Protein AF-A0A6A5VGF2-F1 (afdb_monomer_lite)

Radius of gyration: 24.44 Å; chains: 1; bounding box: 56×46×62 Å

Foldseek 3Di:
DDDDPVPAPWDQQCRVQVVLCVVCVVLADPVVVVVSRPHTDRDDWAAPFLQFIDFDHRDCQFFPPCCVPQRGDSQKTFGTFGDDPVVNDGQGWIARNVVQWTFGNPDPCVSVCPNPPVPTDTGRPVVVVVVRVVCVVQVQKDFDDPPPCDPPPPPPRNHRIDGDPHGPSRLVVVQVVQLVLLVVVVVPDPPDDPPVVQFPAQQDDQVLCVLLVPDDDSVRVNSRRHGHRPDQAPDVVHGDDDSVCSSVPPCVPPPDD

Structure (mmCIF, N/CA/C/O backbone):
data_AF-A0A6A5VGF2-F1
#
_entry.id   AF-A0A6A5VGF2-F1
#
loop_
_atom_site.group_PDB
_atom_site.id
_atom_site.type_symbol
_atom_site.label_atom_id
_atom_site.label_alt_id
_atom_site.label_comp_id
_atom_site.label_asym_id
_atom_site.label_entity_id
_atom_site.label_seq_id
_atom_site.pdbx_PDB_ins_code
_atom_site.Cartn_x
_atom_site.Cartn_y
_atom_site.Cartn_z
_atom_site.occupancy
_atom_site.B_iso_or_equiv
_atom_site.auth_seq_id
_atom_site.auth_comp_id
_atom_site.auth_asym_id
_atom_site.auth_atom_id
_atom_site.pdbx_PDB_model_num
ATOM 1 N N . MET A 1 1 ? 8.926 15.274 11.553 1.00 46.94 1 MET A N 1
ATOM 2 C CA . MET A 1 1 ? 9.670 14.491 12.560 1.00 46.94 1 MET A CA 1
ATOM 3 C C . MET A 1 1 ? 8.756 14.345 13.753 1.00 46.94 1 MET A C 1
ATOM 5 O O . MET A 1 1 ? 8.114 15.329 14.098 1.00 46.94 1 MET A O 1
ATOM 9 N N . GLY A 1 2 ? 8.627 13.126 14.278 1.00 52.16 2 GLY A N 1
ATOM 10 C CA . GLY A 1 2 ? 7.816 12.860 15.465 1.00 52.16 2 GLY A CA 1
ATOM 11 C C . GLY A 1 2 ? 8.471 13.455 16.707 1.00 52.16 2 GLY A C 1
ATOM 12 O O . GLY A 1 2 ? 9.692 13.600 16.742 1.00 52.16 2 GLY A O 1
ATOM 13 N N . HIS A 1 3 ? 7.651 13.827 17.683 1.00 56.44 3 HIS A N 1
ATOM 14 C CA . HIS A 1 3 ? 8.106 14.171 19.028 1.00 56.44 3 HIS A CA 1
ATOM 15 C C . HIS A 1 3 ? 8.964 13.033 19.595 1.00 56.44 3 HIS A C 1
ATOM 17 O O . HIS A 1 3 ? 8.730 11.867 19.253 1.00 56.44 3 HIS A O 1
ATOM 23 N N . ALA A 1 4 ? 9.966 13.360 20.416 1.00 60.66 4 ALA A N 1
ATOM 24 C CA . ALA A 1 4 ? 10.718 12.323 21.105 1.00 60.66 4 ALA A CA 1
ATOM 25 C C . ALA A 1 4 ? 9.737 11.517 21.980 1.00 60.66 4 ALA A C 1
ATOM 27 O O . ALA A 1 4 ? 8.777 12.105 22.486 1.00 60.66 4 ALA A O 1
ATOM 28 N N . PRO A 1 5 ? 9.894 10.190 22.129 1.00 60.16 5 PRO A N 1
ATOM 29 C CA . PRO A 1 5 ? 8.970 9.393 22.935 1.00 60.16 5 PRO A CA 1
ATOM 30 C C . PRO A 1 5 ? 8.791 9.938 24.357 1.00 60.16 5 PRO A C 1
ATOM 32 O O . PRO A 1 5 ? 7.719 9.793 24.935 1.00 60.16 5 PRO A O 1
ATOM 35 N N . GLU A 1 6 ? 9.820 10.597 24.892 1.00 69.06 6 GLU A N 1
ATOM 36 C CA . GLU A 1 6 ? 9.826 11.229 26.210 1.00 69.06 6 GLU A CA 1
ATOM 37 C C . GLU A 1 6 ? 8.993 12.524 26.275 1.00 69.06 6 GLU A C 1
ATOM 39 O O . GLU A 1 6 ? 8.545 12.907 27.353 1.00 69.06 6 GLU A O 1
ATOM 44 N N . ASP A 1 7 ? 8.749 13.172 25.132 1.00 67.31 7 ASP A N 1
ATOM 45 C CA . ASP A 1 7 ? 7.912 14.373 25.007 1.00 67.31 7 ASP A CA 1
ATOM 46 C C . ASP A 1 7 ? 6.419 14.029 24.849 1.00 67.31 7 ASP A C 1
ATOM 48 O O . ASP A 1 7 ? 5.563 14.918 24.844 1.00 67.31 7 ASP A O 1
ATOM 52 N N . LEU A 1 8 ? 6.088 12.745 24.675 1.00 68.25 8 LEU A N 1
ATOM 53 C CA . LEU A 1 8 ? 4.709 12.292 24.557 1.00 68.25 8 LEU A CA 1
ATOM 54 C C . LEU A 1 8 ? 4.115 12.121 25.957 1.00 68.25 8 LEU A C 1
ATOM 56 O O . LEU A 1 8 ? 4.545 11.279 26.745 1.00 68.25 8 LEU A O 1
ATOM 60 N N . HIS A 1 9 ? 3.069 12.887 26.257 1.00 70.06 9 HIS A N 1
ATOM 61 C CA . HIS A 1 9 ? 2.217 12.617 27.411 1.00 70.06 9 HIS A CA 1
ATOM 62 C C . HIS A 1 9 ? 1.394 11.353 27.142 1.00 70.06 9 HIS A C 1
ATOM 64 O O . HIS A 1 9 ? 0.274 11.418 26.645 1.00 70.06 9 HIS A O 1
ATOM 70 N N . LEU A 1 10 ? 1.981 10.194 27.438 1.00 78.44 10 LEU A N 1
ATOM 71 C CA . LEU A 1 10 ? 1.369 8.890 27.213 1.00 78.44 10 LEU A CA 1
ATOM 72 C C . LEU A 1 10 ? 0.267 8.637 28.246 1.00 78.44 10 LEU A C 1
ATOM 74 O O . LEU A 1 10 ? 0.517 8.117 29.331 1.00 78.44 10 LEU A O 1
ATOM 78 N N . VAL A 1 11 ? -0.959 8.997 27.888 1.00 88.31 11 VAL A N 1
ATOM 79 C CA . VAL A 1 11 ? -2.174 8.536 28.564 1.00 88.31 11 VAL A CA 1
ATOM 80 C C . VAL A 1 11 ? -2.794 7.463 27.682 1.00 88.31 11 VAL A C 1
ATOM 82 O O . VAL A 1 11 ? -2.767 7.568 26.453 1.00 88.31 11 VAL A O 1
ATOM 85 N N . THR A 1 12 ? -3.321 6.391 28.268 1.00 90.62 12 THR A N 1
ATOM 86 C CA . THR A 1 12 ? -4.024 5.400 27.447 1.00 90.62 12 THR A CA 1
ATOM 87 C C . THR A 1 12 ? -5.305 6.012 26.886 1.00 90.62 12 THR A C 1
ATOM 89 O O . THR A 1 12 ? -5.964 6.829 27.532 1.00 90.62 12 THR A O 1
ATOM 92 N N . TRP A 1 13 ? -5.706 5.578 25.694 1.00 91.00 13 TRP A N 1
ATOM 93 C CA . TRP A 1 13 ? -6.975 5.982 25.088 1.00 91.00 13 TRP A CA 1
ATOM 94 C C . TRP A 1 13 ? -8.152 5.760 26.047 1.00 91.00 13 TRP A C 1
ATOM 96 O O . TRP A 1 13 ? -9.051 6.594 26.159 1.00 91.00 13 TRP A O 1
ATOM 106 N N . TYR A 1 14 ? -8.113 4.663 26.809 1.00 91.19 14 TYR A N 1
ATOM 107 C CA . TYR A 1 14 ? -9.157 4.330 27.772 1.00 91.19 14 TYR A CA 1
ATOM 108 C C . TYR A 1 14 ? -9.225 5.326 28.932 1.00 91.19 14 TYR A C 1
ATOM 110 O O . TYR A 1 14 ? -10.316 5.763 29.291 1.00 91.19 14 TYR A O 1
ATOM 118 N N . GLU A 1 15 ? -8.085 5.690 29.521 1.00 91.38 15 GLU A N 1
ATOM 119 C CA . GLU A 1 15 ? -8.033 6.668 30.614 1.00 91.38 15 GLU A CA 1
ATOM 120 C C . GLU A 1 15 ? -8.524 8.038 30.152 1.00 91.38 15 GLU A C 1
ATOM 122 O O . GLU A 1 15 ? -9.325 8.671 30.842 1.00 91.38 15 GLU A O 1
ATOM 127 N N . PHE A 1 16 ? -8.104 8.464 28.959 1.00 90.25 16 PHE A N 1
ATOM 128 C CA . PHE A 1 16 ? -8.492 9.751 28.394 1.00 90.25 16 PHE A CA 1
ATOM 129 C C . PHE A 1 16 ? -10.001 9.827 28.097 1.00 90.25 16 PHE A C 1
ATOM 131 O O . PHE A 1 16 ? -10.639 10.855 28.333 1.00 90.25 16 PHE A O 1
ATOM 138 N N . HIS A 1 17 ? -10.610 8.721 27.655 1.00 90.00 17 HIS A N 1
ATOM 139 C CA . HIS A 1 17 ? -12.024 8.657 27.272 1.00 90.00 17 HIS A CA 1
ATOM 140 C C . HIS A 1 17 ? -12.939 7.935 28.269 1.00 90.00 17 HIS A C 1
ATOM 142 O O . HIS A 1 17 ? -14.084 7.619 27.931 1.00 90.00 17 HIS A O 1
ATOM 148 N N . VAL A 1 18 ? -12.497 7.713 29.511 1.00 90.94 18 VAL A N 1
ATOM 149 C CA . VAL A 1 18 ? -13.196 6.865 30.495 1.00 90.94 18 VAL A CA 1
ATOM 150 C C . VAL A 1 18 ? -14.673 7.229 30.689 1.00 90.94 18 VAL A C 1
ATOM 152 O O . VAL A 1 18 ? -15.527 6.351 30.792 1.00 90.94 18 VAL A O 1
ATOM 155 N N . GLN A 1 19 ? -15.015 8.521 30.674 1.00 91.38 19 GLN A N 1
ATOM 156 C CA . GLN A 1 19 ? -16.401 8.975 30.825 1.00 91.38 19 GLN A CA 1
ATOM 157 C C . GLN A 1 19 ? -17.291 8.543 29.653 1.00 91.38 19 GLN A C 1
ATOM 159 O O . GLN A 1 19 ? -18.439 8.156 29.865 1.00 91.38 19 GLN A O 1
ATOM 164 N N . ASN A 1 20 ? -16.767 8.596 28.428 1.00 90.50 20 ASN A N 1
ATOM 165 C CA . ASN A 1 20 ? -17.487 8.195 27.220 1.00 90.50 20 ASN A CA 1
ATOM 166 C C . ASN A 1 20 ? -17.591 6.672 27.134 1.00 90.50 20 ASN A C 1
ATOM 168 O O . ASN A 1 20 ? -18.655 6.145 26.824 1.00 90.50 20 ASN A O 1
ATOM 172 N N . VAL A 1 21 ? -16.521 5.962 27.497 1.00 90.50 21 VAL A N 1
ATOM 173 C CA . VAL A 1 21 ? -16.522 4.496 27.570 1.00 90.50 21 VAL A CA 1
ATOM 174 C C . VAL A 1 21 ? -17.557 3.994 28.577 1.00 90.50 21 VAL A C 1
ATOM 176 O O . VAL A 1 21 ? -18.309 3.077 28.268 1.00 90.50 21 VAL A O 1
ATOM 179 N N . ASN A 1 22 ? -17.658 4.618 29.754 1.00 90.06 22 ASN A N 1
ATOM 180 C CA . ASN A 1 22 ? -18.655 4.236 30.758 1.00 90.06 22 ASN A CA 1
ATOM 181 C C . ASN A 1 22 ? -20.093 4.414 30.244 1.00 90.06 22 ASN A C 1
ATOM 183 O O . ASN A 1 22 ? -20.943 3.562 30.507 1.00 90.06 22 ASN A O 1
ATOM 187 N N . LYS A 1 23 ? -20.357 5.486 29.485 1.00 88.25 23 LYS A N 1
ATOM 188 C CA . LYS A 1 23 ? -21.665 5.731 28.855 1.00 88.25 23 LYS A CA 1
ATOM 189 C C . LYS A 1 23 ? -21.994 4.700 27.770 1.00 88.25 23 LYS A C 1
ATOM 191 O O . LYS A 1 23 ? -23.139 4.278 27.695 1.00 88.25 23 LYS A O 1
ATOM 196 N N . ALA A 1 24 ? -20.998 4.269 26.996 1.00 85.31 24 ALA A N 1
ATOM 197 C CA . ALA A 1 24 ? -21.135 3.300 25.903 1.00 85.31 24 ALA A CA 1
ATOM 198 C C . ALA A 1 24 ? -20.783 1.853 26.316 1.00 85.31 24 ALA A C 1
ATOM 200 O O . ALA A 1 24 ? -20.476 1.010 25.473 1.00 85.31 24 ALA A O 1
ATOM 201 N N . SER A 1 25 ? -20.788 1.544 27.616 1.00 77.38 25 SER A N 1
ATOM 202 C CA . SER A 1 25 ? -20.263 0.278 28.156 1.00 77.38 25 SER A CA 1
ATOM 203 C C . SER A 1 25 ? -21.022 -0.978 27.702 1.00 77.38 25 SER A C 1
ATOM 205 O O . SER A 1 25 ? -20.487 -2.078 27.826 1.00 77.38 25 SER A O 1
ATOM 207 N N . GLY A 1 26 ? -22.232 -0.824 27.154 1.00 82.38 26 GLY A N 1
ATOM 208 C CA . GLY A 1 26 ? -23.009 -1.902 26.534 1.00 82.38 26 GLY A CA 1
ATOM 209 C C . GLY A 1 26 ? -22.801 -2.069 25.024 1.00 82.38 26 GLY A C 1
ATOM 210 O O . GLY A 1 26 ? -23.244 -3.069 24.474 1.00 82.38 26 GLY A O 1
ATOM 211 N N . GLU A 1 27 ? -22.137 -1.122 24.359 1.00 85.50 27 GLU A N 1
ATOM 212 C CA . GLU A 1 27 ? -21.987 -1.092 22.893 1.00 85.50 27 GLU A CA 1
ATOM 213 C C . GLU A 1 27 ? -20.614 -1.603 22.427 1.00 85.50 27 GLU A C 1
ATOM 215 O O . GLU A 1 27 ? -20.436 -1.966 21.264 1.00 85.50 27 GLU A O 1
ATOM 220 N N . LEU A 1 28 ? -19.627 -1.649 23.329 1.00 89.31 28 LEU A N 1
ATOM 221 C CA . LEU A 1 28 ? -18.274 -2.120 23.035 1.00 89.31 28 LEU A CA 1
ATOM 222 C C . LEU A 1 28 ? -18.068 -3.562 23.512 1.00 89.31 28 LEU A C 1
ATOM 224 O O . LEU A 1 28 ? -18.223 -3.879 24.692 1.00 89.31 28 LEU A O 1
ATOM 228 N N . SER A 1 29 ? -17.640 -4.428 22.596 1.00 90.94 29 SER A N 1
ATOM 229 C CA . SER A 1 29 ? -17.179 -5.786 22.901 1.00 90.94 29 SER A CA 1
ATOM 230 C C . SER A 1 29 ? -15.953 -5.778 23.822 1.00 90.94 29 SER A C 1
ATOM 232 O O . SER A 1 29 ? -15.180 -4.814 23.876 1.00 90.94 29 SER A O 1
ATOM 234 N N . LYS A 1 30 ? -15.742 -6.882 24.547 1.00 91.38 30 LYS A N 1
ATOM 235 C CA . LYS A 1 30 ? -14.605 -7.024 25.472 1.00 91.38 30 LYS A CA 1
ATOM 236 C C . LYS A 1 30 ? -13.275 -7.021 24.726 1.00 91.38 30 LYS A C 1
ATOM 238 O O . LYS A 1 30 ? -12.299 -6.464 25.221 1.00 91.38 30 LYS A O 1
ATOM 243 N N . GLU A 1 31 ? -13.255 -7.626 23.547 1.00 90.44 31 GLU A N 1
ATOM 244 C CA . GLU A 1 31 ? -12.111 -7.750 22.655 1.00 90.44 31 GLU A CA 1
ATOM 245 C C . GLU A 1 31 ? -11.696 -6.376 22.126 1.00 90.44 31 GLU A C 1
ATOM 247 O O . GLU A 1 31 ? -10.544 -5.973 22.309 1.00 90.44 31 GLU A O 1
ATOM 252 N N . LEU A 1 32 ? -12.644 -5.609 21.569 1.00 89.06 32 LEU A N 1
ATOM 253 C CA . LEU A 1 32 ? -12.373 -4.248 21.108 1.00 89.06 32 LEU A CA 1
ATOM 254 C C . LEU A 1 32 ? -11.934 -3.348 22.265 1.00 89.06 32 LEU A C 1
ATOM 256 O O . LEU A 1 32 ? -10.983 -2.582 22.128 1.00 89.06 32 LEU A O 1
ATOM 260 N N . LEU A 1 33 ? -12.580 -3.458 23.428 1.00 91.06 33 LEU A N 1
ATOM 261 C CA . LEU A 1 33 ? -12.183 -2.686 24.600 1.00 91.06 33 LEU A CA 1
ATOM 262 C C . LEU A 1 33 ? -10.771 -3.053 25.080 1.00 91.06 33 LEU A C 1
ATOM 264 O O . LEU A 1 33 ? -10.017 -2.172 25.491 1.00 91.06 33 LEU A O 1
ATOM 268 N N . GLY A 1 34 ? -10.398 -4.333 25.022 1.00 91.56 34 GLY A N 1
ATOM 269 C CA . GLY A 1 34 ? -9.045 -4.804 25.314 1.00 91.56 34 GLY A CA 1
ATOM 270 C C . GLY A 1 34 ? -8.012 -4.200 24.364 1.00 91.56 34 GLY A C 1
ATOM 271 O O . GLY A 1 34 ? -6.993 -3.685 24.821 1.00 91.56 34 GLY A O 1
ATOM 272 N N . PHE A 1 35 ? -8.315 -4.182 23.064 1.00 89.50 35 PHE A N 1
ATOM 273 C CA . PHE A 1 35 ? -7.497 -3.513 22.052 1.00 89.50 35 PHE A CA 1
ATOM 274 C C . PHE A 1 35 ? -7.333 -2.012 22.346 1.00 89.50 35 PHE A C 1
ATOM 276 O O . PHE A 1 35 ? -6.210 -1.513 22.412 1.00 89.50 35 PHE A O 1
ATOM 283 N N . LEU A 1 36 ? -8.434 -1.298 22.596 1.00 89.81 36 LEU A N 1
ATOM 284 C CA . LEU A 1 36 ? -8.427 0.148 22.846 1.00 89.81 36 LEU A CA 1
ATOM 285 C C . LEU A 1 36 ? -7.711 0.527 24.153 1.00 89.81 36 LEU A C 1
ATOM 287 O O . LEU A 1 36 ? -7.074 1.574 24.222 1.00 89.81 36 LEU A O 1
ATOM 291 N N . LYS A 1 37 ? -7.748 -0.331 25.180 1.00 91.44 37 LYS A N 1
ATOM 292 C CA . LYS A 1 37 ? -6.978 -0.146 26.426 1.00 91.44 37 LYS A CA 1
ATOM 293 C C . LYS A 1 37 ? -5.466 -0.216 26.223 1.00 91.44 37 LYS A C 1
ATOM 295 O O . LYS A 1 37 ? -4.733 0.388 26.998 1.00 91.44 37 LYS A O 1
ATOM 300 N N . GLY A 1 38 ? -5.005 -0.951 25.211 1.00 89.62 38 GLY A N 1
ATOM 301 C CA . GLY A 1 38 ? -3.589 -1.034 24.856 1.00 89.62 38 GLY A CA 1
ATOM 302 C C . GLY A 1 38 ? -3.091 0.137 24.006 1.00 89.62 38 GLY A C 1
ATOM 303 O O . GLY A 1 38 ? -1.889 0.246 23.774 1.00 89.62 38 GLY A O 1
ATOM 304 N N . ALA A 1 39 ? -3.990 0.997 23.521 1.00 88.88 39 ALA A N 1
ATOM 305 C CA . ALA A 1 39 ? -3.635 2.136 22.690 1.00 88.88 39 ALA A CA 1
ATOM 306 C C . ALA A 1 39 ? -3.373 3.395 23.525 1.00 88.88 39 ALA A C 1
ATOM 308 O O . ALA A 1 39 ? -4.004 3.621 24.559 1.00 88.88 39 ALA A O 1
ATOM 309 N N . TYR A 1 40 ? -2.474 4.245 23.033 1.00 87.88 40 TYR A N 1
ATOM 310 C CA . TYR A 1 40 ? -2.216 5.562 23.607 1.00 87.88 40 TYR A CA 1
ATOM 311 C C . TYR A 1 40 ? -3.046 6.634 22.908 1.00 87.88 40 TYR A C 1
ATOM 313 O O . TYR A 1 40 ? -3.178 6.624 21.680 1.00 87.88 40 TYR A O 1
ATOM 321 N N . ASP A 1 41 ? -3.563 7.571 23.698 1.00 84.81 41 ASP A N 1
ATOM 322 C CA . ASP A 1 41 ? -4.029 8.852 23.192 1.00 84.81 41 ASP A CA 1
ATOM 323 C C . ASP A 1 41 ? -2.851 9.822 23.160 1.00 84.81 41 ASP A C 1
ATOM 325 O O . ASP A 1 41 ? -2.077 9.908 24.113 1.00 84.81 41 ASP A O 1
ATOM 329 N N . LEU A 1 42 ? -2.698 10.531 22.047 1.00 76.88 42 LEU A N 1
ATOM 330 C CA . LEU A 1 42 ? -1.620 11.501 21.861 1.00 76.88 42 LEU A CA 1
ATOM 331 C C . LEU A 1 42 ? -2.127 12.956 21.930 1.00 76.88 42 LEU A C 1
ATOM 333 O O . LEU A 1 42 ? -1.314 13.875 21.946 1.00 76.88 42 LEU A O 1
ATOM 337 N N . GLY A 1 43 ? -3.447 13.163 22.047 1.00 70.44 43 GLY A N 1
ATOM 338 C CA . GLY A 1 43 ? -4.119 14.463 22.116 1.00 70.44 43 GLY A CA 1
ATOM 339 C C . GLY A 1 43 ? -4.112 15.239 20.793 1.00 70.44 43 GLY A C 1
ATOM 340 O O . GLY A 1 43 ? -3.130 15.288 20.085 1.00 70.44 43 GLY A O 1
ATOM 341 N N . GLY A 1 44 ? -5.189 15.930 20.419 1.00 70.94 44 GLY A N 1
ATOM 342 C CA . GLY A 1 44 ? -5.213 16.665 19.141 1.00 70.94 44 GLY A CA 1
ATOM 343 C C . GLY A 1 44 ? -5.279 15.762 17.895 1.00 70.94 44 GLY A C 1
ATOM 344 O O . GLY A 1 44 ? -5.668 14.598 17.964 1.00 70.94 44 GLY A O 1
ATOM 345 N N . VAL A 1 45 ? -4.983 16.320 16.714 1.00 69.31 45 VAL A N 1
ATOM 346 C CA . VAL A 1 45 ? -5.130 15.602 15.433 1.00 69.31 45 VAL A CA 1
ATOM 347 C C . VAL A 1 45 ? -3.813 14.938 15.058 1.00 69.31 45 VAL A C 1
ATOM 349 O O . VAL A 1 45 ? -2.865 15.605 14.644 1.00 69.31 45 VAL A O 1
ATOM 352 N N . HIS A 1 46 ? -3.778 13.612 15.157 1.00 74.38 46 HIS A N 1
ATOM 353 C CA . HIS A 1 46 ? -2.624 12.809 14.774 1.00 74.38 46 HIS A CA 1
ATOM 354 C C . HIS A 1 46 ? -2.961 11.795 13.693 1.00 74.38 46 HIS A C 1
ATOM 356 O O . HIS A 1 46 ? -4.065 11.246 13.634 1.00 74.38 46 HIS A O 1
ATOM 362 N N . HIS A 1 47 ? -1.971 11.512 12.852 1.00 78.50 47 HIS A N 1
ATOM 363 C CA . HIS A 1 47 ? -2.046 10.478 11.834 1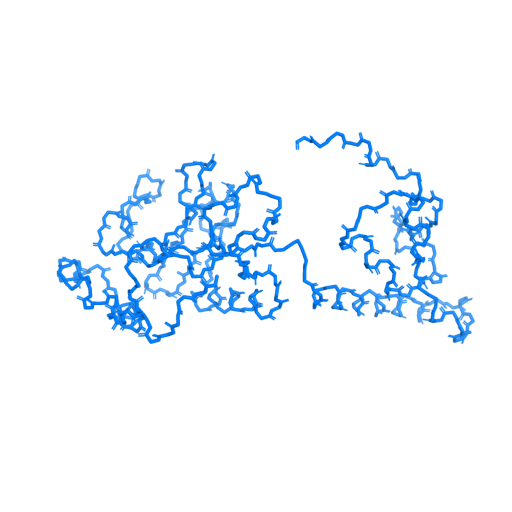.00 78.50 47 HIS A CA 1
ATOM 364 C C . HIS A 1 47 ? -1.101 9.340 12.200 1.00 78.50 47 HIS A C 1
ATOM 366 O O . HIS A 1 47 ? 0.106 9.545 12.298 1.00 78.50 47 HIS A O 1
ATOM 372 N N . PHE A 1 48 ? -1.640 8.134 12.378 1.00 80.94 48 PHE A N 1
ATOM 373 C CA . PHE A 1 48 ? -0.838 6.926 12.607 1.00 80.94 48 PHE A CA 1
ATOM 374 C C . PHE A 1 48 ? -0.305 6.343 11.299 1.00 80.94 48 PHE A C 1
ATOM 376 O O . PHE A 1 48 ? 0.714 5.661 11.278 1.00 80.94 48 PHE A O 1
ATOM 383 N N . HIS A 1 49 ? -1.018 6.596 10.203 1.00 85.38 49 HIS A N 1
ATOM 384 C CA . HIS A 1 49 ? -0.696 6.090 8.879 1.00 85.38 49 HIS A CA 1
ATOM 385 C C . HIS A 1 49 ? -1.306 7.007 7.813 1.00 85.38 49 HIS A C 1
ATOM 387 O O . HIS A 1 49 ? -2.231 7.769 8.093 1.00 85.38 49 HIS A O 1
ATOM 393 N N . TYR A 1 50 ? -0.873 6.874 6.559 1.00 81.81 50 TYR A N 1
ATOM 394 C CA . TYR A 1 50 ? -1.430 7.630 5.429 1.00 81.81 50 TYR A CA 1
ATOM 395 C C . TYR A 1 50 ? -2.960 7.487 5.287 1.00 81.81 50 TYR A C 1
ATOM 397 O O . TYR A 1 50 ? -3.642 8.415 4.860 1.00 81.81 50 TYR A O 1
ATOM 405 N N . TYR A 1 51 ? -3.511 6.334 5.675 1.00 81.00 51 TYR A N 1
ATOM 406 C CA . TYR A 1 51 ? -4.954 6.062 5.642 1.00 81.00 51 TYR A CA 1
ATOM 407 C C . TYR A 1 51 ? -5.665 6.257 6.989 1.00 81.00 51 TYR A C 1
ATOM 409 O O . TYR A 1 51 ? -6.873 6.046 7.059 1.00 81.00 51 TYR A O 1
ATOM 417 N N . ALA A 1 52 ? -4.942 6.617 8.057 1.00 81.44 52 ALA A N 1
ATOM 418 C CA . ALA A 1 52 ? -5.443 6.575 9.427 1.00 81.44 52 ALA A CA 1
ATOM 419 C C . ALA A 1 52 ? -5.110 7.830 10.236 1.00 81.44 52 ALA A C 1
ATOM 421 O O . ALA A 1 52 ? -3.939 8.100 10.501 1.00 81.44 52 ALA A O 1
ATOM 422 N N . SER A 1 53 ? -6.138 8.539 10.702 1.00 77.12 53 SER A N 1
ATOM 423 C CA . SER A 1 53 ? -6.035 9.574 11.728 1.00 77.12 53 SER A CA 1
ATOM 424 C C . SER A 1 53 ? -6.667 9.092 13.021 1.00 77.12 53 SER A C 1
ATOM 426 O O . SER A 1 53 ? -7.824 8.699 12.982 1.00 77.12 53 SER A O 1
ATOM 428 N N . GLY A 1 54 ? -5.919 9.130 14.126 1.00 79.69 54 GLY A N 1
ATOM 429 C CA . GLY A 1 54 ? -6.428 8.910 15.482 1.00 79.69 54 GLY A CA 1
ATOM 430 C C . GLY A 1 54 ? -7.230 7.622 15.710 1.00 79.69 54 GLY A C 1
ATOM 431 O O . GLY A 1 54 ? -7.531 6.856 14.798 1.00 79.69 54 GLY A O 1
ATOM 432 N N . LEU A 1 55 ? -7.566 7.361 16.965 1.00 86.00 55 LEU A N 1
ATOM 433 C CA . LEU A 1 55 ? -8.659 6.455 17.298 1.00 86.00 55 LEU A CA 1
ATOM 434 C C . LEU A 1 55 ? -9.895 7.315 17.529 1.00 86.00 55 LEU A C 1
ATOM 436 O O . LEU A 1 55 ? -9.803 8.392 18.116 1.00 86.00 55 LEU A O 1
ATOM 440 N N . LEU A 1 56 ? -11.044 6.858 17.048 1.00 86.00 56 LEU A N 1
ATOM 441 C CA . LEU A 1 56 ? -12.311 7.495 17.387 1.00 86.00 56 LEU A CA 1
ATOM 442 C C . LEU A 1 56 ? -12.649 7.194 18.846 1.00 86.00 56 LEU A C 1
ATOM 444 O O . LEU A 1 56 ? -12.239 6.165 19.379 1.00 86.00 56 LEU A O 1
ATOM 448 N N . TYR A 1 57 ? -13.398 8.085 19.487 1.00 85.44 57 TYR A N 1
ATOM 449 C CA . TYR A 1 57 ? -13.907 7.887 20.842 1.00 85.44 57 TYR A CA 1
ATOM 450 C C . TYR A 1 57 ? -15.377 7.450 20.819 1.00 85.44 57 TYR A C 1
ATOM 452 O O . TYR A 1 57 ? -16.067 7.720 19.831 1.00 85.44 57 TYR A O 1
ATOM 460 N N . PRO A 1 58 ? -15.888 6.802 21.885 1.00 85.38 58 PRO A N 1
ATOM 461 C CA . PRO A 1 58 ? -17.278 6.365 21.935 1.00 85.38 58 PRO A CA 1
ATOM 462 C C . PRO A 1 58 ? -18.206 7.582 21.903 1.00 85.38 58 PRO A C 1
ATOM 464 O O . PRO A 1 58 ? -18.153 8.440 22.787 1.00 85.38 58 PRO A O 1
ATOM 467 N N . GLY A 1 59 ? -19.010 7.676 20.850 1.00 81.81 59 GLY A N 1
ATOM 468 C CA . GLY A 1 59 ? -19.862 8.818 20.535 1.00 81.81 59 GLY A CA 1
ATOM 469 C C . GLY A 1 59 ? -20.311 8.779 19.075 1.00 81.81 59 GLY A C 1
ATOM 470 O O . GLY A 1 59 ? -20.080 7.790 18.375 1.00 81.81 59 GLY A O 1
ATOM 471 N N . ASP A 1 60 ? -20.915 9.871 18.606 1.00 71.94 60 ASP A N 1
ATOM 472 C CA . ASP A 1 60 ? -21.542 9.940 17.279 1.00 71.94 60 ASP A CA 1
ATOM 473 C C . ASP A 1 60 ? -20.587 9.557 16.136 1.00 71.94 60 ASP A C 1
ATOM 475 O O . ASP A 1 60 ? -20.988 8.929 15.163 1.00 71.94 60 ASP A O 1
ATOM 479 N N . ASP A 1 61 ? -19.295 9.859 16.237 1.00 77.06 61 ASP A N 1
ATOM 480 C CA . ASP A 1 61 ? -18.353 9.523 15.165 1.00 77.06 61 ASP A CA 1
ATOM 481 C C . ASP A 1 61 ? -18.027 8.019 15.093 1.00 77.06 61 ASP A C 1
ATOM 483 O O . ASP A 1 61 ? -17.852 7.474 13.996 1.00 77.06 61 ASP A O 1
ATOM 487 N N . MET A 1 62 ? -17.985 7.336 16.242 1.00 82.81 62 MET A N 1
ATOM 488 C CA . MET A 1 62 ? -17.768 5.889 16.324 1.00 82.81 62 MET A CA 1
ATOM 489 C C . MET A 1 62 ? -19.024 5.111 15.914 1.00 82.81 62 MET A C 1
ATOM 491 O O . MET A 1 62 ? -18.891 4.099 15.223 1.00 82.81 62 MET A O 1
ATOM 495 N N . PHE A 1 63 ? -20.216 5.602 16.271 1.00 79.44 63 PHE A N 1
ATOM 496 C CA . PHE A 1 63 ? -21.475 4.863 16.115 1.00 79.44 63 PHE A CA 1
ATOM 497 C C . PHE A 1 63 ? -22.399 5.378 14.992 1.00 79.44 63 PHE A C 1
ATOM 499 O O . PHE A 1 63 ? -23.001 4.571 14.298 1.00 79.44 63 PHE A O 1
ATOM 506 N N . ALA A 1 64 ? -22.487 6.686 14.726 1.00 63.53 64 ALA A N 1
ATOM 507 C CA . ALA A 1 64 ? -23.620 7.269 13.988 1.00 63.53 64 ALA A CA 1
ATOM 508 C C . ALA A 1 64 ? -23.467 7.370 12.457 1.00 63.53 64 ALA A C 1
ATOM 510 O O . ALA A 1 64 ? -24.463 7.476 11.739 1.00 63.53 64 ALA A O 1
ATOM 511 N N . PHE A 1 65 ? -22.248 7.390 11.902 1.00 58.38 65 PHE A N 1
ATOM 512 C CA . PHE A 1 65 ? -22.071 7.829 10.503 1.00 58.38 65 PHE A CA 1
ATOM 513 C C . PHE A 1 65 ? -22.634 6.853 9.443 1.00 58.38 65 PHE A C 1
ATOM 515 O O . PHE A 1 65 ? -22.888 7.264 8.312 1.00 58.38 65 PHE A O 1
ATOM 522 N N . LEU A 1 66 ? -22.859 5.576 9.775 1.00 54.31 66 LEU A N 1
ATOM 523 C CA . LEU A 1 66 ? -23.383 4.580 8.824 1.00 54.31 66 LEU A CA 1
ATOM 524 C C . LEU A 1 66 ? -24.864 4.263 8.961 1.00 54.31 66 LEU A C 1
ATOM 526 O O . LEU A 1 66 ? -25.441 3.694 8.030 1.00 54.31 66 LEU A O 1
ATOM 530 N N . ASP A 1 67 ? -25.486 4.667 10.058 1.00 59.50 67 ASP A N 1
ATOM 531 C CA . ASP A 1 67 ? -26.898 4.390 10.323 1.00 59.50 67 ASP A CA 1
ATOM 532 C C . ASP A 1 67 ? -27.790 5.049 9.278 1.00 59.50 67 ASP A C 1
ATOM 534 O O . ASP A 1 67 ? -28.809 4.493 8.873 1.00 59.50 67 ASP A O 1
ATOM 538 N N . GLN A 1 68 ? -27.339 6.197 8.769 1.00 59.72 68 GLN A N 1
ATOM 539 C CA . GLN A 1 68 ? -27.994 6.944 7.702 1.00 59.72 68 GLN A CA 1
ATOM 540 C C . GLN A 1 68 ? -27.846 6.304 6.310 1.00 59.72 68 GLN A C 1
ATOM 542 O O . GLN A 1 68 ? -28.611 6.657 5.418 1.00 59.72 68 GLN A O 1
ATOM 547 N N . ILE A 1 69 ? -26.883 5.393 6.098 1.00 62.22 69 ILE A N 1
ATOM 548 C CA . ILE A 1 69 ? -26.559 4.834 4.769 1.00 62.22 69 ILE A CA 1
ATOM 549 C C . ILE A 1 69 ? -26.959 3.357 4.657 1.00 62.22 69 ILE A C 1
ATOM 551 O O . ILE A 1 69 ? -27.605 2.972 3.688 1.00 62.22 69 ILE A O 1
ATOM 555 N N . CYS A 1 70 ? -26.589 2.528 5.638 1.00 64.12 70 CYS A N 1
ATOM 556 C CA . CYS A 1 70 ? -26.796 1.073 5.597 1.00 64.12 70 CYS A CA 1
ATOM 557 C C . CYS A 1 70 ? -27.703 0.541 6.718 1.00 64.12 70 CYS A C 1
ATOM 559 O O . CYS A 1 70 ? -27.816 -0.678 6.870 1.00 64.12 70 CYS A O 1
ATOM 561 N N . GLY A 1 71 ? -28.307 1.432 7.510 1.00 66.81 71 GLY A N 1
ATOM 562 C CA . GLY A 1 71 ? -29.029 1.079 8.729 1.00 66.81 71 GLY A CA 1
ATOM 563 C C . GLY A 1 71 ? -28.098 0.755 9.902 1.00 66.81 71 GLY A C 1
ATOM 564 O O . GLY A 1 71 ? -26.968 0.281 9.720 1.00 66.81 71 GLY A O 1
ATOM 565 N N . TYR A 1 72 ? -28.596 1.024 11.110 1.00 66.31 72 TYR A N 1
ATOM 566 C CA . TYR A 1 72 ? -27.881 0.762 12.356 1.00 66.31 72 TYR A CA 1
ATOM 567 C C . TYR A 1 72 ? -27.675 -0.735 12.570 1.00 66.31 72 TYR A C 1
ATOM 569 O O . TYR A 1 72 ? -28.586 -1.547 12.386 1.00 66.31 72 TYR A O 1
ATOM 577 N N . LYS A 1 73 ? -26.451 -1.092 12.955 1.00 71.06 73 LYS A N 1
ATOM 578 C CA . LYS A 1 73 ? -26.070 -2.442 13.367 1.00 71.06 73 LYS A CA 1
ATOM 579 C C . LYS A 1 73 ? -25.229 -2.315 14.628 1.00 71.06 73 LYS A C 1
ATOM 581 O O . LYS A 1 73 ? -24.077 -1.910 14.534 1.00 71.06 73 LYS A O 1
ATOM 586 N N . GLU A 1 74 ? -25.801 -2.698 15.767 1.00 75.75 74 GLU A N 1
ATOM 587 C CA . GLU A 1 74 ? -25.216 -2.562 17.117 1.00 75.75 74 GLU A CA 1
ATOM 588 C C . GLU A 1 74 ? -23.780 -3.099 17.229 1.00 75.75 74 GLU A C 1
ATOM 590 O O . GLU A 1 74 ? -22.948 -2.561 17.949 1.00 75.75 74 GLU A O 1
ATOM 595 N N . HIS A 1 75 ? -23.456 -4.147 16.473 1.00 81.69 75 HIS A N 1
ATOM 596 C CA . HIS A 1 75 ? -22.145 -4.788 16.505 1.00 81.69 75 HIS A CA 1
ATOM 597 C C . HIS A 1 75 ? -21.094 -4.112 15.609 1.00 81.69 75 HIS A C 1
ATOM 599 O O . HIS A 1 75 ? -19.957 -4.585 15.561 1.00 81.69 75 HIS A O 1
ATOM 605 N N . GLN A 1 76 ? -21.435 -3.037 14.883 1.00 84.62 76 GLN A N 1
ATOM 606 C CA . GLN A 1 76 ? -20.540 -2.416 13.907 1.00 84.62 76 GLN A CA 1
ATOM 607 C C . GLN A 1 76 ? -20.173 -0.976 14.267 1.00 84.62 76 GLN A C 1
ATOM 609 O O . GLN A 1 76 ? -21.041 -0.141 14.485 1.00 84.62 76 GLN A O 1
ATOM 614 N N . VAL A 1 77 ? -18.873 -0.675 14.279 1.00 85.94 77 VAL A N 1
ATOM 615 C CA . VAL A 1 77 ? -18.322 0.591 14.804 1.00 85.94 77 VAL A CA 1
ATOM 616 C C . VAL A 1 77 ? -17.220 1.145 13.910 1.00 85.94 77 VAL A C 1
ATOM 618 O O . VAL A 1 77 ? -16.572 0.397 13.187 1.00 85.94 77 VAL A O 1
ATOM 621 N N . ASN A 1 78 ? -16.945 2.445 13.963 1.00 85.00 78 ASN A N 1
ATOM 622 C CA . ASN A 1 78 ? -15.760 3.029 13.332 1.00 85.00 78 ASN A CA 1
ATOM 623 C C . ASN A 1 78 ? -14.628 3.156 14.358 1.00 85.00 78 ASN A C 1
ATOM 625 O O . ASN A 1 78 ? -14.785 3.825 15.373 1.00 85.00 78 ASN A O 1
ATOM 629 N N . ILE A 1 79 ? -13.469 2.550 14.082 1.00 86.69 79 ILE A N 1
ATOM 630 C CA . ILE A 1 79 ? -12.335 2.551 15.030 1.00 86.69 79 ILE A CA 1
ATOM 631 C C . ILE A 1 79 ? -11.386 3.733 14.788 1.00 86.69 79 ILE A C 1
ATOM 633 O O . ILE A 1 79 ? -10.830 4.295 15.726 1.00 86.69 79 ILE A O 1
ATOM 637 N N . TYR A 1 80 ? -11.209 4.140 13.534 1.00 83.94 80 TYR A N 1
ATOM 638 C CA . TYR A 1 80 ? -10.218 5.141 13.143 1.00 83.94 80 TYR A CA 1
ATOM 639 C C . TYR A 1 80 ? -10.849 6.236 12.284 1.00 83.94 80 TYR A C 1
ATOM 641 O O . TYR A 1 80 ? -11.629 5.930 11.375 1.00 83.94 80 TYR A O 1
ATOM 649 N N . ASP A 1 81 ? -10.422 7.487 12.458 1.00 76.12 81 ASP A N 1
ATOM 650 C CA . ASP A 1 81 ? -10.843 8.574 11.574 1.00 76.12 81 ASP A CA 1
ATOM 651 C C . ASP A 1 81 ? -10.105 8.482 10.231 1.00 76.12 81 ASP A C 1
ATOM 653 O O . ASP A 1 81 ? -8.881 8.340 10.145 1.00 76.12 81 ASP A O 1
ATOM 657 N N . GLY A 1 82 ? -10.863 8.482 9.141 1.00 64.19 82 GLY A N 1
ATOM 658 C CA . GLY A 1 82 ? -10.353 8.385 7.779 1.00 64.19 82 GLY A CA 1
ATOM 659 C C . GLY A 1 82 ? -10.702 9.642 7.006 1.00 64.19 82 GLY A C 1
ATOM 660 O O . GLY A 1 82 ? -11.635 9.634 6.224 1.00 64.19 82 GLY A O 1
ATOM 661 N N . TYR A 1 83 ? -10.011 10.757 7.187 1.00 56.66 83 TYR A N 1
ATOM 662 C CA . TYR A 1 83 ? -10.444 11.989 6.524 1.00 56.66 83 TYR A CA 1
ATOM 663 C C . TYR A 1 83 ? -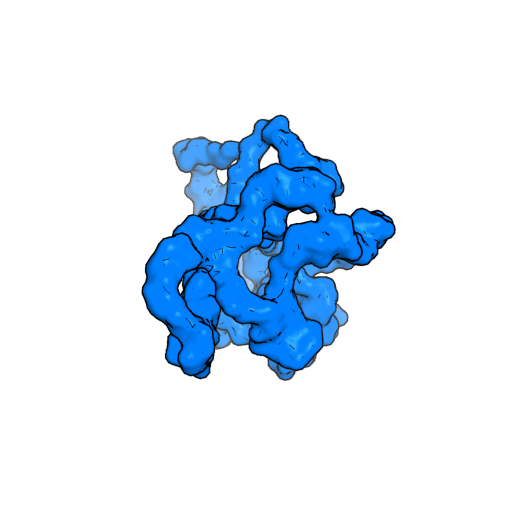10.066 12.039 5.028 1.00 56.66 83 TYR A C 1
ATOM 665 O O . TYR A 1 83 ? -8.888 12.010 4.681 1.00 56.66 83 TYR A O 1
ATOM 673 N N . HIS A 1 84 ? -11.037 12.203 4.114 1.00 54.25 84 HIS A N 1
ATOM 674 C CA . HIS A 1 84 ? -10.771 12.535 2.703 1.00 54.25 84 HIS A CA 1
ATOM 675 C C . HIS A 1 84 ? -11.562 13.774 2.243 1.00 54.25 84 HIS A C 1
ATOM 677 O O . HIS A 1 84 ? -12.699 13.703 1.775 1.00 54.25 84 HIS A O 1
ATOM 683 N N . ARG A 1 85 ? -10.930 14.957 2.322 1.00 41.47 85 ARG A N 1
ATOM 684 C CA . ARG A 1 85 ? -11.605 16.260 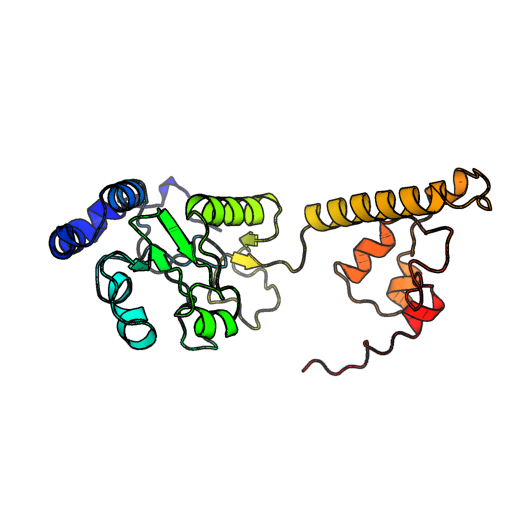2.118 1.00 41.47 85 ARG A CA 1
ATOM 685 C C . ARG A 1 85 ? -12.273 16.455 0.753 1.00 41.47 85 ARG A C 1
ATOM 687 O O . ARG A 1 85 ? -13.191 17.260 0.657 1.00 41.47 85 ARG A O 1
ATOM 694 N N . ARG A 1 86 ? -11.829 15.772 -0.309 1.00 42.12 86 ARG A N 1
ATOM 695 C CA . ARG A 1 86 ? -12.440 15.935 -1.644 1.00 42.12 86 ARG A CA 1
ATOM 696 C C . ARG A 1 86 ? -13.841 15.337 -1.754 1.00 42.12 86 ARG A C 1
ATOM 698 O O . ARG A 1 86 ? -14.569 15.726 -2.652 1.00 42.12 86 ARG A O 1
ATOM 705 N N . LEU A 1 87 ? -14.211 14.439 -0.844 1.00 44.16 87 LEU A N 1
ATOM 706 C CA . LEU A 1 87 ? -15.463 13.691 -0.940 1.00 44.16 87 LEU A CA 1
ATOM 707 C C . LEU A 1 87 ? -16.467 14.052 0.150 1.00 44.16 87 LEU A C 1
ATOM 709 O O . LEU A 1 87 ? -17.576 13.539 0.125 1.00 44.16 87 LEU A O 1
ATOM 713 N N . LYS A 1 88 ? -16.080 14.876 1.138 1.00 44.53 88 LYS A N 1
ATOM 714 C CA . LYS A 1 88 ? -16.820 15.004 2.409 1.00 44.53 88 LYS A CA 1
ATOM 715 C C . LYS A 1 88 ? -17.185 13.636 3.024 1.00 44.53 88 LYS A C 1
ATOM 717 O O . LYS A 1 88 ? -18.088 13.564 3.845 1.00 44.53 88 LYS A O 1
ATOM 722 N N . SER A 1 89 ? -16.489 12.565 2.643 1.00 43.44 89 SER A N 1
ATOM 723 C CA . SER A 1 89 ? -16.691 11.230 3.178 1.00 43.44 89 SER A CA 1
ATOM 724 C C . SER A 1 89 ? -15.462 10.859 3.987 1.00 43.44 89 SER A C 1
ATOM 726 O O . SER A 1 89 ? -14.314 10.960 3.533 1.00 43.44 89 SER A O 1
ATOM 728 N N . ARG A 1 90 ? -15.713 10.485 5.240 1.00 51.03 90 ARG A N 1
ATOM 729 C CA . ARG A 1 90 ? -14.736 9.762 6.035 1.00 51.03 90 ARG A CA 1
ATOM 730 C C . ARG A 1 90 ? -14.539 8.429 5.309 1.00 51.03 90 ARG A C 1
ATOM 732 O O . ARG A 1 90 ? -15.520 7.731 5.092 1.00 51.03 90 ARG A O 1
ATOM 739 N N . LYS A 1 91 ? -13.331 8.099 4.844 1.00 52.94 91 LYS A N 1
ATOM 740 C CA . LYS A 1 91 ? -12.978 6.752 4.380 1.00 52.94 91 LYS A CA 1
ATOM 741 C C . LYS A 1 91 ? -13.224 5.812 5.552 1.00 52.94 91 LYS A C 1
ATOM 743 O O . LYS A 1 91 ? -12.425 5.727 6.483 1.00 52.94 91 LYS A O 1
ATOM 748 N N . LEU A 1 92 ? -14.406 5.215 5.529 1.00 54.09 92 LEU A N 1
ATOM 749 C CA . LEU A 1 92 ? -14.942 4.443 6.624 1.00 54.09 92 LEU A CA 1
ATOM 750 C C . LEU A 1 92 ? -14.105 3.192 6.831 1.00 54.09 92 LEU A C 1
ATOM 752 O O . LEU A 1 92 ? -13.766 2.490 5.874 1.00 54.09 92 LEU A O 1
ATOM 756 N N . ARG A 1 93 ? -13.808 2.915 8.097 1.00 67.38 93 ARG A N 1
ATOM 757 C CA . ARG A 1 93 ? -13.271 1.634 8.537 1.00 67.38 93 ARG A CA 1
ATOM 758 C C . ARG A 1 93 ? -14.249 1.040 9.521 1.00 67.38 93 ARG A C 1
ATOM 760 O O . ARG A 1 93 ? -14.157 1.284 10.722 1.00 67.38 93 ARG A O 1
ATOM 767 N N . ARG A 1 94 ? -15.221 0.323 8.963 1.00 74.31 94 ARG A N 1
ATOM 768 C CA . ARG A 1 94 ? -16.258 -0.359 9.724 1.00 74.31 94 ARG A CA 1
ATOM 769 C C . ARG A 1 94 ? -15.647 -1.600 10.359 1.00 74.31 94 ARG A C 1
ATOM 771 O O . ARG A 1 94 ? -15.274 -2.515 9.641 1.00 74.31 94 ARG A O 1
ATOM 778 N N . SER A 1 95 ? -15.496 -1.549 11.672 1.00 79.94 95 SER A N 1
ATOM 779 C CA . SER A 1 95 ? -15.377 -2.623 12.654 1.00 79.94 95 SER A CA 1
ATOM 780 C C . SER A 1 95 ? -16.603 -3.526 12.676 1.00 79.94 95 SER A C 1
ATOM 782 O O . SER A 1 95 ? -17.676 -2.978 12.876 1.00 79.94 95 SER A O 1
ATOM 784 N N . ASP A 1 96 ? -16.506 -4.844 12.527 1.00 86.94 96 ASP A N 1
ATOM 785 C CA . ASP A 1 96 ? -17.479 -5.778 13.095 1.00 86.94 96 ASP A CA 1
ATOM 786 C C . ASP A 1 96 ? -16.871 -6.377 14.359 1.00 86.94 96 ASP A C 1
ATOM 788 O O . ASP A 1 96 ? -15.816 -7.014 14.312 1.00 86.94 96 ASP A O 1
ATOM 792 N N . GLN A 1 97 ? -17.509 -6.114 15.493 1.00 89.56 97 GLN A N 1
ATOM 793 C CA . GLN A 1 97 ? -17.019 -6.510 16.806 1.00 89.56 97 GLN A CA 1
ATOM 794 C C . GLN A 1 97 ? -17.237 -7.996 17.101 1.00 89.56 97 GLN A C 1
ATOM 796 O O . GLN A 1 97 ? -16.553 -8.551 17.952 1.00 89.56 97 GLN A O 1
ATOM 801 N N . HIS A 1 98 ? -18.179 -8.657 16.421 1.00 89.12 98 HIS A N 1
ATOM 802 C CA . HIS A 1 98 ? -18.437 -10.081 16.642 1.00 89.12 98 HIS A CA 1
ATOM 803 C C . HIS A 1 98 ? -17.433 -10.964 15.908 1.00 89.12 98 HIS A C 1
ATOM 805 O O . HIS A 1 98 ? -17.040 -12.015 16.408 1.00 89.12 98 HIS A O 1
ATOM 811 N N . THR A 1 99 ? -17.029 -10.547 14.711 1.00 89.00 99 THR A N 1
ATOM 812 C CA . THR A 1 99 ? -16.124 -11.317 13.850 1.00 89.00 99 THR A CA 1
ATOM 813 C C . THR A 1 99 ? -14.698 -10.777 13.849 1.00 89.00 99 THR A C 1
ATOM 815 O O . THR A 1 99 ? -13.832 -11.381 13.225 1.00 89.00 99 THR A O 1
ATOM 818 N N . ASN A 1 100 ? -14.437 -9.648 14.520 1.00 89.31 100 ASN A N 1
ATOM 819 C CA . ASN A 1 100 ? -13.156 -8.930 14.498 1.00 89.31 100 ASN A CA 1
ATOM 820 C C . ASN A 1 100 ? -12.663 -8.606 13.076 1.00 89.31 100 ASN A C 1
ATOM 822 O O . ASN A 1 100 ? -11.464 -8.491 12.815 1.00 89.31 100 ASN A O 1
ATOM 826 N N . THR A 1 101 ? -13.596 -8.447 12.138 1.00 90.25 101 THR A N 1
ATOM 827 C CA . THR A 1 101 ? -13.295 -8.090 10.751 1.00 90.25 101 THR A CA 1
ATOM 828 C C . THR A 1 101 ? -13.578 -6.624 10.500 1.00 90.25 101 THR A C 1
ATOM 830 O O . THR A 1 101 ? -14.490 -6.062 11.095 1.00 90.25 101 THR A O 1
ATOM 833 N N . ALA A 1 102 ? -12.859 -6.014 9.571 1.00 87.94 102 ALA A N 1
ATOM 834 C CA . ALA A 1 102 ? -13.024 -4.641 9.163 1.00 87.94 102 ALA A CA 1
ATOM 835 C C . ALA A 1 102 ? -13.055 -4.483 7.637 1.00 87.94 102 ALA A C 1
ATOM 837 O O . ALA A 1 102 ? -12.558 -5.321 6.884 1.00 87.94 102 ALA A O 1
ATOM 838 N N . ILE A 1 103 ? -13.616 -3.364 7.184 1.00 84.25 103 ILE A N 1
ATOM 839 C CA . ILE A 1 103 ? -13.525 -2.908 5.792 1.00 84.25 103 ILE A CA 1
ATOM 840 C C . ILE A 1 103 ? -12.510 -1.771 5.700 1.00 84.25 103 ILE A C 1
ATOM 842 O O . ILE A 1 103 ? -12.530 -0.857 6.521 1.00 84.25 103 ILE A O 1
ATOM 846 N N . MET A 1 104 ? -11.683 -1.763 4.654 1.00 78.69 104 MET A N 1
ATOM 847 C CA . MET A 1 104 ? -10.918 -0.581 4.257 1.00 78.69 104 MET A CA 1
ATOM 848 C C . MET A 1 104 ? -11.449 -0.027 2.936 1.00 78.69 104 MET A C 1
ATOM 850 O O . MET A 1 104 ? -11.209 -0.605 1.881 1.00 78.69 104 MET A O 1
ATOM 854 N N . CYS A 1 105 ? -12.119 1.126 2.983 1.00 74.75 105 CYS A N 1
ATOM 855 C CA . CYS A 1 105 ? -12.534 1.834 1.771 1.00 74.75 105 CYS A CA 1
ATOM 856 C C . CYS A 1 105 ? -11.323 2.534 1.139 1.00 74.75 105 CYS A C 1
ATOM 858 O O . CYS A 1 105 ? -10.890 3.597 1.599 1.00 74.75 105 CYS A O 1
ATOM 860 N N . MET A 1 106 ? -10.749 1.945 0.095 1.00 68.88 106 MET A N 1
ATOM 861 C CA . MET A 1 106 ? -9.601 2.505 -0.618 1.00 68.88 106 MET A CA 1
ATOM 862 C C . MET A 1 106 ? -10.035 3.490 -1.706 1.00 68.88 106 MET A C 1
ATOM 864 O O . MET A 1 106 ? -9.380 4.523 -1.897 1.00 68.88 106 MET A O 1
ATOM 868 N N . SER A 1 107 ? -11.162 3.209 -2.357 1.00 68.88 107 SER A N 1
ATOM 869 C CA . SER A 1 107 ? -11.767 3.984 -3.435 1.00 68.88 107 SER A CA 1
ATOM 870 C C . SER A 1 107 ? -13.038 4.705 -2.989 1.00 68.88 107 SER A C 1
ATOM 872 O O . SER A 1 107 ? -13.649 4.399 -1.970 1.00 68.88 107 SER A O 1
ATOM 874 N N . ILE A 1 108 ? -13.444 5.682 -3.794 1.00 64.44 108 ILE A N 1
ATOM 875 C CA . ILE A 1 108 ? -14.710 6.405 -3.635 1.00 64.44 108 ILE A CA 1
ATOM 876 C C . ILE A 1 108 ? -15.905 5.513 -3.973 1.00 64.44 108 ILE A C 1
ATOM 878 O O . ILE A 1 108 ? -16.982 5.726 -3.450 1.00 64.44 108 ILE A O 1
ATOM 882 N N . HIS A 1 109 ? -15.702 4.513 -4.830 1.00 69.69 109 HIS A N 1
ATOM 883 C CA . HIS A 1 109 ? -16.744 3.569 -5.234 1.00 69.69 109 HIS A CA 1
ATOM 884 C C . HIS A 1 109 ? -16.995 2.495 -4.176 1.00 69.69 109 HIS A C 1
ATOM 886 O O . HIS A 1 109 ? -18.029 1.832 -4.200 1.00 69.69 109 HIS A O 1
ATOM 892 N N . ASP A 1 110 ? -16.080 2.355 -3.214 1.00 71.62 110 ASP A N 1
ATOM 893 C CA . ASP A 1 110 ? -16.249 1.402 -2.125 1.00 71.62 110 ASP A CA 1
ATOM 894 C C . ASP A 1 110 ? -17.406 1.836 -1.218 1.00 71.62 110 ASP A C 1
ATOM 896 O O . ASP A 1 110 ? -18.044 0.993 -0.607 1.00 71.62 110 ASP A O 1
ATOM 900 N N . THR A 1 111 ? -17.777 3.122 -1.165 1.00 67.44 111 THR A N 1
ATOM 901 C CA . THR A 1 111 ? -18.943 3.533 -0.366 1.00 67.44 111 THR A CA 1
ATOM 902 C C . THR A 1 111 ? -20.253 2.947 -0.886 1.00 67.44 111 THR A C 1
ATOM 904 O O . THR A 1 111 ? -21.122 2.616 -0.083 1.00 67.44 111 THR A O 1
ATOM 907 N N . ASP A 1 112 ? -20.375 2.743 -2.199 1.00 68.38 112 ASP A N 1
ATOM 908 C CA . ASP A 1 112 ? -21.592 2.213 -2.831 1.00 68.38 112 ASP A CA 1
ATOM 909 C C . ASP A 1 112 ? -21.795 0.718 -2.519 1.00 68.38 112 ASP A C 1
ATOM 911 O O . ASP A 1 112 ? -22.915 0.200 -2.545 1.00 68.38 112 ASP A O 1
ATOM 915 N N . GLY A 1 113 ? -20.700 0.013 -2.214 1.00 70.06 113 GLY A N 1
ATOM 916 C CA . GLY A 1 113 ? -20.701 -1.400 -1.846 1.00 70.06 113 GLY A CA 1
ATOM 917 C C . GLY A 1 113 ? -20.847 -1.662 -0.346 1.00 70.06 113 GLY A C 1
ATOM 918 O O . GLY A 1 113 ? -21.044 -2.810 0.033 1.00 70.06 113 GLY A O 1
ATOM 919 N N . LEU A 1 114 ? -20.788 -0.643 0.522 1.00 71.75 114 LEU A N 1
ATOM 920 C CA . LEU A 1 114 ? -20.771 -0.834 1.985 1.00 71.75 114 LEU A CA 1
ATOM 921 C C . LEU A 1 114 ? -22.001 -1.559 2.537 1.00 71.75 114 LEU A C 1
ATOM 923 O O . LEU A 1 114 ? -21.911 -2.232 3.566 1.00 71.75 114 LEU A O 1
ATOM 927 N N . CYS A 1 115 ? -23.144 -1.416 1.869 1.00 69.94 115 CYS A N 1
ATOM 928 C CA . CYS A 1 115 ? -24.384 -2.074 2.266 1.00 69.94 115 CYS A CA 1
ATOM 929 C C . CYS A 1 115 ? -24.625 -3.400 1.521 1.00 69.94 115 CYS A C 1
ATOM 931 O O . CYS A 1 115 ? -25.644 -4.044 1.754 1.00 69.94 115 CYS A O 1
ATOM 933 N N . GLN A 1 116 ? -23.714 -3.799 0.627 1.00 74.25 116 GLN A N 1
ATOM 934 C CA . GLN A 1 116 ? -23.815 -4.988 -0.219 1.00 74.25 116 GLN A CA 1
ATOM 935 C C . GLN A 1 116 ? -22.732 -5.994 0.208 1.00 74.25 116 GLN A C 1
ATOM 937 O O . GLN A 1 116 ? -21.565 -5.819 -0.152 1.00 74.25 116 GLN A O 1
ATOM 942 N N . PRO A 1 117 ? -23.079 -7.022 1.011 1.00 67.06 117 PRO A N 1
ATOM 943 C CA . PRO A 1 117 ? -22.108 -7.949 1.604 1.00 67.06 117 PRO A CA 1
ATOM 944 C C . PRO A 1 117 ? -21.224 -8.681 0.586 1.00 67.06 117 PRO A C 1
ATOM 946 O O . PRO A 1 117 ? -20.133 -9.120 0.922 1.00 67.06 117 PRO A O 1
ATOM 949 N N . ASP A 1 118 ? -21.700 -8.815 -0.647 1.00 76.38 118 ASP A N 1
ATOM 950 C CA . ASP A 1 118 ? -21.046 -9.481 -1.771 1.00 76.38 118 ASP A CA 1
ATOM 951 C C . ASP A 1 118 ? -20.077 -8.575 -2.547 1.00 76.38 118 ASP A C 1
ATOM 953 O O . ASP A 1 118 ? -19.271 -9.072 -3.332 1.00 76.38 118 ASP A O 1
ATOM 957 N N . ARG A 1 119 ? -20.130 -7.252 -2.342 1.00 78.62 119 ARG A N 1
ATOM 958 C CA . ARG A 1 119 ? -19.282 -6.295 -3.071 1.00 78.62 119 ARG A CA 1
ATOM 959 C C . ARG A 1 119 ? -17.982 -5.947 -2.369 1.00 78.62 119 ARG A C 1
ATOM 961 O O . ARG A 1 119 ? -17.040 -5.530 -3.041 1.00 78.62 119 ARG A O 1
ATOM 968 N N . ILE A 1 120 ? -17.933 -6.060 -1.043 1.00 80.25 120 ILE A N 1
ATOM 969 C CA . ILE A 1 120 ? -16.763 -5.668 -0.255 1.00 80.25 120 ILE A CA 1
ATOM 970 C C . ILE A 1 120 ? -16.379 -6.780 0.699 1.00 80.25 120 ILE A C 1
ATOM 972 O O . ILE A 1 120 ? -17.157 -7.193 1.557 1.00 80.25 120 ILE A O 1
ATOM 976 N N . ASN A 1 121 ? -15.126 -7.200 0.577 1.00 84.25 121 ASN A N 1
ATOM 977 C CA . ASN A 1 121 ? -14.552 -8.187 1.467 1.00 84.25 121 ASN A CA 1
ATOM 978 C C . ASN A 1 121 ? -14.277 -7.562 2.834 1.00 84.25 121 ASN A C 1
ATOM 980 O O . ASN A 1 121 ? -13.543 -6.578 2.958 1.00 84.25 121 ASN A O 1
ATOM 984 N N . TRP A 1 122 ? -14.843 -8.186 3.857 1.00 87.38 122 TRP A N 1
ATOM 985 C CA . TRP A 1 122 ? -14.454 -7.978 5.239 1.00 87.38 122 TRP A CA 1
ATOM 986 C C . TRP A 1 122 ? -13.186 -8.782 5.508 1.00 87.38 122 TRP A C 1
ATOM 988 O O . TRP A 1 122 ? -13.134 -9.977 5.220 1.00 87.38 122 TRP A O 1
ATOM 998 N N . LEU A 1 123 ? -12.161 -8.126 6.037 1.00 90.19 123 LEU A N 1
ATOM 999 C CA . LEU A 1 123 ? -10.872 -8.742 6.347 1.00 90.19 123 LEU A CA 1
ATOM 1000 C C . LEU A 1 123 ? -10.646 -8.699 7.855 1.00 90.19 123 LEU A C 1
ATOM 1002 O O . LEU A 1 123 ? -11.102 -7.743 8.477 1.00 90.19 123 LEU A O 1
ATOM 1006 N N . PRO A 1 124 ? -9.945 -9.662 8.468 1.00 92.44 124 PRO A N 1
ATOM 1007 C CA . PRO A 1 124 ? -9.517 -9.534 9.857 1.00 92.44 124 PRO A CA 1
ATOM 1008 C C . PRO A 1 124 ? -8.862 -8.167 10.108 1.00 92.44 124 PRO A C 1
ATOM 1010 O O . PRO A 1 124 ? -8.049 -7.696 9.308 1.00 92.44 124 PRO A O 1
ATOM 1013 N N . LEU A 1 125 ? -9.234 -7.491 11.200 1.00 89.12 125 LEU A N 1
ATOM 1014 C CA . LEU A 1 125 ? -8.680 -6.169 11.519 1.00 89.12 125 LEU A CA 1
ATOM 1015 C C . LEU A 1 125 ? -7.149 -6.231 11.641 1.00 89.12 125 LEU A C 1
ATOM 1017 O O . LEU A 1 125 ? -6.448 -5.341 11.165 1.00 89.12 125 LEU A O 1
ATOM 1021 N N . GLU A 1 126 ? -6.638 -7.309 12.227 1.00 90.62 126 GLU A N 1
ATOM 1022 C CA . GLU A 1 126 ? -5.211 -7.617 12.324 1.00 90.62 126 GLU A CA 1
ATOM 1023 C C . GLU A 1 126 ? -4.497 -7.651 10.967 1.00 90.62 126 GLU A C 1
ATOM 1025 O O . GLU A 1 126 ? -3.430 -7.052 10.850 1.00 90.62 126 GLU A O 1
ATOM 1030 N N . ASP A 1 127 ? -5.101 -8.237 9.929 1.00 92.94 127 ASP A N 1
ATOM 1031 C CA . ASP A 1 127 ? -4.524 -8.279 8.579 1.00 92.94 127 ASP A CA 1
ATOM 1032 C C . ASP A 1 127 ? -4.425 -6.877 7.976 1.00 92.94 127 ASP A C 1
ATOM 1034 O O . ASP A 1 127 ? -3.428 -6.520 7.346 1.00 92.94 127 ASP A O 1
ATOM 1038 N N . ILE A 1 128 ? -5.441 -6.041 8.205 1.00 90.00 128 ILE A N 1
ATOM 1039 C CA . ILE A 1 128 ? -5.436 -4.644 7.763 1.00 90.00 128 ILE A CA 1
ATOM 1040 C C . ILE A 1 128 ? -4.309 -3.859 8.445 1.00 90.00 128 ILE A C 1
ATOM 1042 O O . ILE A 1 128 ? -3.573 -3.121 7.782 1.00 90.00 128 ILE A O 1
ATOM 1046 N N . LEU A 1 129 ? -4.165 -4.009 9.763 1.00 90.00 129 LEU A N 1
ATOM 1047 C CA . LEU A 1 129 ? -3.119 -3.331 10.527 1.00 90.00 129 LEU A CA 1
ATOM 1048 C C . LEU A 1 129 ? -1.726 -3.847 10.145 1.00 90.00 129 LEU A C 1
ATOM 1050 O O . LEU A 1 129 ? -0.806 -3.046 9.965 1.00 90.00 129 LEU A O 1
ATOM 1054 N N . ALA A 1 130 ? -1.575 -5.157 9.947 1.00 93.31 130 ALA A N 1
ATOM 1055 C CA . ALA A 1 130 ? -0.348 -5.775 9.460 1.00 93.31 130 ALA A CA 1
ATOM 1056 C C . ALA A 1 130 ? 0.030 -5.248 8.070 1.00 93.31 130 ALA A C 1
ATOM 1058 O O . ALA A 1 130 ? 1.177 -4.853 7.862 1.00 93.31 130 ALA A O 1
ATOM 1059 N N . ALA A 1 131 ? -0.936 -5.121 7.156 1.00 91.81 131 ALA A N 1
ATOM 1060 C CA . ALA A 1 131 ? -0.707 -4.555 5.832 1.00 91.81 131 ALA A CA 1
ATOM 1061 C C . ALA A 1 131 ? -0.222 -3.096 5.898 1.00 91.81 131 ALA A C 1
ATOM 1063 O O . ALA A 1 131 ? 0.677 -2.715 5.148 1.00 91.81 131 ALA A O 1
ATOM 1064 N N . TRP A 1 132 ? -0.751 -2.267 6.806 1.00 90.69 132 TRP A N 1
ATOM 1065 C CA . TRP A 1 132 ? -0.224 -0.908 7.011 1.00 90.69 132 TRP A CA 1
ATOM 1066 C C . TRP A 1 132 ? 1.210 -0.915 7.542 1.00 90.69 132 TRP A C 1
ATOM 1068 O O . TRP A 1 132 ? 2.043 -0.147 7.061 1.00 90.69 132 TRP A O 1
ATOM 1078 N N . LEU A 1 133 ? 1.530 -1.800 8.489 1.00 92.88 133 LEU A N 1
ATOM 1079 C CA . LEU A 1 133 ? 2.905 -1.967 8.964 1.00 92.88 133 LEU A CA 1
ATOM 1080 C C . LEU A 1 133 ? 3.835 -2.417 7.832 1.00 92.88 133 LEU A C 1
ATOM 1082 O O . LEU A 1 133 ? 4.950 -1.911 7.713 1.00 92.88 133 LEU A O 1
ATOM 1086 N N . ASP A 1 134 ? 3.377 -3.304 6.957 1.00 94.25 134 ASP A N 1
ATOM 1087 C CA . ASP A 1 134 ? 4.147 -3.741 5.797 1.00 94.25 134 ASP A CA 1
ATOM 1088 C C . ASP A 1 134 ? 4.341 -2.619 4.779 1.00 94.25 134 ASP A C 1
ATOM 1090 O O . ASP A 1 134 ? 5.443 -2.463 4.255 1.00 94.25 134 ASP A O 1
ATOM 1094 N N . MET A 1 135 ? 3.342 -1.759 4.559 1.00 92.56 135 MET A N 1
ATOM 1095 C CA . MET A 1 135 ? 3.505 -0.556 3.736 1.00 92.56 135 MET A CA 1
ATOM 1096 C C . MET A 1 135 ? 4.600 0.369 4.283 1.00 92.56 135 MET A C 1
ATOM 1098 O O . MET A 1 135 ? 5.356 0.943 3.492 1.00 92.56 135 MET A O 1
ATOM 1102 N N . LEU A 1 136 ? 4.719 0.497 5.608 1.00 92.31 136 LEU A N 1
ATOM 1103 C CA . LEU A 1 136 ? 5.803 1.245 6.250 1.00 92.31 136 LEU A CA 1
ATOM 1104 C C . LEU A 1 136 ? 7.156 0.547 6.055 1.00 92.31 136 LEU A C 1
ATOM 1106 O O . LEU A 1 136 ? 8.110 1.173 5.593 1.00 92.31 136 LEU A O 1
ATOM 1110 N N . ARG A 1 137 ? 7.237 -0.761 6.333 1.00 93.31 137 ARG A N 1
ATOM 1111 C CA . ARG A 1 137 ? 8.469 -1.568 6.212 1.00 93.31 137 ARG A CA 1
ATOM 1112 C C . ARG A 1 137 ? 9.008 -1.603 4.784 1.00 93.31 137 ARG A C 1
ATOM 1114 O O . ARG A 1 137 ? 10.204 -1.455 4.561 1.00 93.31 137 ARG A O 1
ATOM 1121 N N . VAL A 1 138 ? 8.122 -1.773 3.806 1.00 93.06 138 VAL A N 1
ATOM 1122 C CA . VAL A 1 138 ? 8.443 -1.770 2.370 1.00 93.06 138 VAL A CA 1
ATOM 1123 C C . VAL A 1 138 ? 8.772 -0.352 1.887 1.00 93.06 138 VAL A C 1
ATOM 1125 O O . VAL A 1 138 ? 9.324 -0.183 0.801 1.00 93.06 138 VAL A O 1
ATOM 1128 N N . GLY A 1 139 ? 8.470 0.681 2.681 1.00 90.94 139 GLY A N 1
ATOM 1129 C CA . GLY A 1 139 ? 8.702 2.082 2.347 1.00 90.94 139 GLY A CA 1
ATOM 1130 C C . GLY A 1 139 ? 7.715 2.627 1.318 1.00 90.94 139 GLY A C 1
ATOM 1131 O O . GLY A 1 139 ? 8.024 3.602 0.639 1.00 90.94 139 GLY A O 1
ATOM 1132 N N . LYS A 1 140 ? 6.552 1.989 1.168 1.00 90.56 140 LYS A N 1
ATOM 1133 C CA . LYS A 1 140 ? 5.437 2.478 0.351 1.00 90.56 140 LYS A CA 1
ATOM 1134 C C . LYS A 1 140 ? 4.797 3.707 0.992 1.00 90.56 140 LYS A C 1
ATOM 1136 O O . LYS A 1 140 ? 4.418 4.636 0.282 1.00 90.56 140 LYS A O 1
ATOM 1141 N N . VAL A 1 141 ? 4.713 3.714 2.320 1.00 89.56 141 VAL A N 1
ATOM 1142 C CA . VAL A 1 141 ? 4.320 4.872 3.126 1.00 89.56 141 VAL A CA 1
ATOM 1143 C C . VAL A 1 141 ? 5.517 5.307 3.954 1.00 89.56 141 VAL A C 1
ATOM 1145 O O . VAL A 1 141 ? 6.201 4.475 4.545 1.00 89.56 141 VAL A O 1
ATOM 1148 N N . LYS A 1 142 ? 5.808 6.608 3.961 1.00 88.62 142 LYS A N 1
ATOM 1149 C CA . LYS A 1 142 ? 6.936 7.183 4.704 1.00 88.62 142 LYS A CA 1
ATOM 1150 C C . LYS A 1 142 ? 6.525 8.479 5.375 1.00 88.62 142 LYS A C 1
ATOM 1152 O O . LYS A 1 142 ? 5.663 9.181 4.862 1.00 88.62 142 LYS A O 1
ATOM 1157 N N . ALA A 1 143 ? 7.158 8.796 6.496 1.00 86.38 143 ALA A N 1
ATOM 1158 C CA . ALA A 1 143 ? 7.049 10.109 7.110 1.00 86.38 143 ALA A CA 1
ATOM 1159 C C . ALA A 1 143 ? 8.031 11.077 6.421 1.00 86.38 143 ALA A C 1
ATOM 1161 O O . ALA A 1 143 ? 9.226 10.790 6.347 1.00 86.38 143 ALA A O 1
ATOM 1162 N N . GLU A 1 144 ? 7.544 12.206 5.915 1.00 79.12 144 GLU A N 1
ATOM 1163 C CA . GLU A 1 144 ? 8.351 13.292 5.360 1.00 79.12 144 GLU A CA 1
ATOM 1164 C C . GLU A 1 144 ? 8.638 14.353 6.443 1.00 79.12 144 GLU A C 1
ATOM 1166 O O . GLU A 1 144 ? 7.771 14.659 7.267 1.00 79.12 144 GLU A O 1
ATOM 1171 N N . PRO A 1 145 ? 9.853 14.927 6.501 1.00 70.31 145 PRO A N 1
ATOM 1172 C CA . PRO A 1 145 ? 10.135 16.025 7.414 1.00 70.31 145 PRO A CA 1
ATOM 1173 C C . PRO A 1 145 ? 9.381 17.310 7.024 1.00 70.31 145 PRO A C 1
ATOM 1175 O O . PRO A 1 145 ? 9.253 17.620 5.834 1.00 70.31 145 PRO A O 1
ATOM 1178 N N . PRO A 1 146 ? 8.963 18.125 8.011 1.00 66.12 146 PRO A N 1
ATOM 1179 C CA . PRO A 1 146 ? 8.409 19.444 7.751 1.00 66.12 146 PRO A CA 1
ATOM 1180 C C . PRO A 1 146 ? 9.357 20.274 6.877 1.00 66.12 146 PRO A C 1
ATOM 1182 O O . PRO A 1 146 ? 10.556 20.340 7.129 1.00 66.12 146 PRO A O 1
ATOM 1185 N N . GLY A 1 147 ? 8.814 20.911 5.838 1.00 61.44 147 GLY A N 1
ATOM 1186 C CA . GLY A 1 147 ? 9.559 21.858 4.996 1.00 61.44 147 GLY A CA 1
ATOM 1187 C C . GLY A 1 147 ? 10.298 21.267 3.787 1.00 61.44 147 GLY A C 1
ATOM 1188 O O . GLY A 1 147 ? 10.728 22.042 2.943 1.00 61.44 147 GLY A O 1
ATOM 1189 N N . VAL A 1 148 ? 10.372 19.937 3.628 1.00 60.62 148 VAL A N 1
ATOM 1190 C CA . VAL A 1 148 ? 11.118 19.293 2.515 1.00 60.62 148 VAL A CA 1
ATOM 1191 C C . VAL A 1 148 ? 10.362 19.293 1.173 1.00 60.62 148 VAL A C 1
ATOM 1193 O O . VAL A 1 148 ? 10.942 19.032 0.126 1.00 60.62 148 VAL A O 1
ATOM 1196 N N . GLY A 1 149 ? 9.102 19.732 1.156 1.00 52.91 149 GLY A N 1
ATOM 1197 C CA . GLY A 1 149 ? 8.487 20.245 -0.068 1.00 52.91 149 GLY A CA 1
ATOM 1198 C C . GLY A 1 149 ? 8.334 19.224 -1.198 1.00 52.91 149 GLY A C 1
ATOM 1199 O O . GLY A 1 149 ? 8.490 19.600 -2.361 1.00 52.91 149 GLY A O 1
ATOM 1200 N N . SER A 1 150 ? 7.960 17.969 -0.912 1.00 50.19 150 SER A N 1
ATOM 1201 C CA . SER A 1 150 ? 7.330 17.169 -1.965 1.00 50.19 150 SER A CA 1
ATOM 1202 C C . SER A 1 150 ? 6.073 17.907 -2.441 1.00 50.19 150 SER A C 1
ATOM 1204 O O . SER A 1 150 ? 5.317 18.459 -1.640 1.00 50.19 150 SER A O 1
ATOM 1206 N N . ILE A 1 151 ? 5.928 18.016 -3.764 1.00 49.16 151 ILE A N 1
ATOM 1207 C CA . ILE A 1 151 ? 4.953 18.827 -4.513 1.00 49.16 151 ILE A CA 1
ATOM 1208 C C . ILE A 1 151 ? 3.607 18.913 -3.768 1.00 49.16 151 ILE A C 1
ATOM 1210 O O . ILE A 1 151 ? 2.756 18.025 -3.847 1.00 49.16 151 ILE A O 1
ATOM 1214 N N . ARG A 1 152 ? 3.432 20.002 -3.004 1.00 50.62 152 ARG A N 1
ATOM 1215 C CA . ARG A 1 152 ? 2.329 20.202 -2.055 1.00 50.62 152 ARG A CA 1
ATOM 1216 C C . ARG A 1 152 ? 1.034 20.601 -2.755 1.00 50.62 152 ARG A C 1
ATOM 1218 O O . ARG A 1 152 ? 0.447 21.627 -2.430 1.00 50.62 152 ARG A O 1
ATOM 1225 N N . TYR A 1 153 ? 0.540 19.803 -3.695 1.00 46.72 153 TYR A N 1
ATOM 1226 C CA . TYR A 1 153 ? -0.826 20.040 -4.171 1.00 46.72 153 TYR A CA 1
ATOM 1227 C C . TYR A 1 153 ? -1.876 19.580 -3.134 1.00 46.72 153 TYR A C 1
ATOM 1229 O O . TYR A 1 153 ? -3.003 20.070 -3.159 1.00 46.72 153 TYR A O 1
ATOM 1237 N N . TYR A 1 154 ? -1.508 18.715 -2.165 1.00 49.28 154 TYR A N 1
ATOM 1238 C CA . TYR A 1 154 ? -2.448 18.159 -1.168 1.00 49.28 154 TYR A CA 1
ATOM 1239 C C . TYR A 1 154 ? -1.910 17.940 0.272 1.00 49.28 154 TYR A C 1
ATOM 1241 O O . TYR A 1 154 ? -2.686 17.505 1.124 1.00 49.28 154 TYR A O 1
ATOM 1249 N N . SER A 1 155 ? -0.633 18.213 0.583 1.00 50.06 155 SER A N 1
ATOM 1250 C CA . SER A 1 155 ? 0.082 17.542 1.696 1.00 50.06 155 SER A CA 1
ATOM 1251 C C . SER A 1 155 ? 0.015 18.156 3.104 1.00 50.06 155 SER A C 1
ATOM 1253 O O . SER A 1 155 ? 0.522 17.541 4.031 1.00 50.06 155 SER A O 1
ATOM 1255 N N . ASN A 1 156 ? -0.669 19.277 3.350 1.00 51.41 156 ASN A N 1
ATOM 1256 C CA . ASN A 1 156 ? -0.786 19.792 4.732 1.00 51.41 156 ASN A CA 1
ATOM 1257 C C . ASN A 1 156 ? -1.742 18.967 5.633 1.00 51.41 156 ASN A C 1
ATOM 1259 O O . ASN A 1 156 ? -1.986 19.364 6.765 1.00 51.41 156 ASN A O 1
ATOM 1263 N N . LYS A 1 157 ? -2.364 17.890 5.128 1.00 57.28 157 LYS A N 1
ATOM 1264 C CA . LYS A 1 157 ? -3.510 17.218 5.781 1.00 57.28 157 LYS A CA 1
ATOM 1265 C C . LYS A 1 157 ? -3.245 15.816 6.323 1.00 57.28 157 LYS A C 1
ATOM 1267 O O . LYS A 1 157 ? -4.105 15.304 7.019 1.00 57.28 157 LYS A O 1
ATOM 1272 N N . PHE A 1 158 ? -2.128 15.199 5.953 1.00 64.19 158 PHE A N 1
ATOM 1273 C CA . PHE A 1 158 ? -1.740 13.860 6.415 1.00 64.19 158 PHE A CA 1
ATOM 1274 C C . PHE A 1 158 ? -0.319 13.863 6.977 1.00 64.19 158 PHE A C 1
ATOM 1276 O O . PHE A 1 158 ? 0.295 12.806 7.067 1.00 64.19 158 PHE A O 1
ATOM 1283 N N . ASP A 1 159 ? 0.205 15.051 7.303 1.00 68.19 159 ASP A N 1
ATOM 1284 C CA . ASP A 1 159 ? 1.545 15.236 7.857 1.00 68.19 159 ASP A CA 1
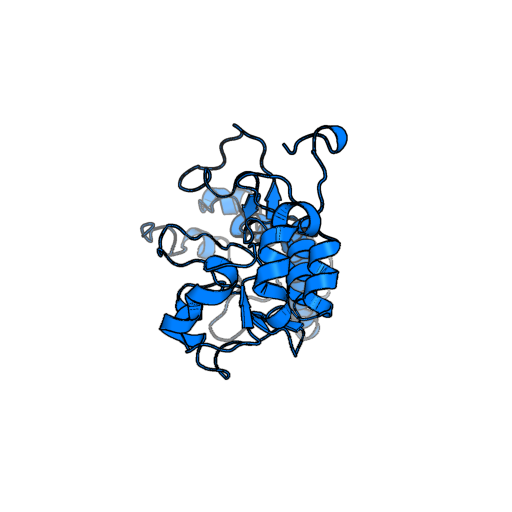ATOM 1285 C C . ASP A 1 159 ? 1.731 14.276 9.051 1.00 68.19 159 ASP A C 1
ATOM 1287 O O . ASP A 1 159 ? 0.853 14.210 9.918 1.00 68.19 159 ASP A O 1
ATOM 1291 N N . PRO A 1 160 ? 2.805 13.468 9.087 1.00 78.69 160 PRO A N 1
ATOM 1292 C CA . PRO A 1 160 ? 3.957 13.460 8.180 1.00 78.69 160 PRO A CA 1
ATOM 1293 C C . PRO A 1 160 ? 3.873 12.495 6.990 1.00 78.69 160 PRO A C 1
ATOM 1295 O O . PRO A 1 160 ? 4.825 12.382 6.228 1.00 78.69 160 PRO A O 1
ATOM 1298 N N . TRP A 1 161 ? 2.792 11.748 6.809 1.00 83.44 161 TRP A N 1
ATOM 1299 C CA . TRP A 1 161 ? 2.764 10.609 5.898 1.00 83.44 161 TRP A CA 1
ATOM 1300 C C . TRP A 1 161 ? 2.612 10.986 4.423 1.00 83.44 161 TRP A C 1
ATOM 1302 O O . TRP A 1 161 ? 1.669 11.661 4.008 1.00 83.44 161 TRP A O 1
ATOM 1312 N N . ILE A 1 162 ? 3.488 10.415 3.600 1.00 83.50 162 ILE A N 1
ATOM 1313 C CA . ILE A 1 162 ? 3.389 10.390 2.143 1.00 83.50 162 ILE A CA 1
ATOM 1314 C C . ILE A 1 162 ? 3.204 8.953 1.654 1.00 83.50 162 ILE A C 1
ATOM 1316 O O . ILE A 1 162 ? 3.822 8.018 2.167 1.00 83.50 162 ILE A O 1
ATOM 1320 N N . LEU A 1 163 ? 2.366 8.785 0.632 1.00 84.50 163 LEU A N 1
ATOM 1321 C CA . LEU A 1 163 ? 2.215 7.534 -0.104 1.00 84.50 163 LEU A CA 1
ATOM 1322 C C . LEU A 1 163 ? 3.025 7.626 -1.396 1.00 84.50 163 LEU A C 1
ATOM 1324 O O . LEU A 1 163 ? 2.705 8.416 -2.286 1.00 84.50 163 LEU A O 1
ATOM 1328 N N . LEU A 1 164 ? 4.071 6.814 -1.511 1.00 86.12 164 LEU A N 1
ATOM 1329 C CA . LEU A 1 164 ? 4.890 6.753 -2.715 1.00 86.12 164 LEU A CA 1
ATOM 1330 C C . LEU A 1 164 ? 4.192 5.927 -3.798 1.00 86.12 164 LEU A C 1
ATOM 1332 O O . LEU A 1 164 ? 3.489 4.958 -3.516 1.00 86.12 164 LEU A O 1
ATOM 1336 N N . GLN A 1 165 ? 4.412 6.263 -5.069 1.00 85.88 165 GLN A N 1
ATOM 1337 C CA . GLN A 1 165 ? 3.883 5.469 -6.186 1.00 85.88 165 GLN A CA 1
ATOM 1338 C C . GLN A 1 165 ? 4.499 4.067 -6.240 1.00 85.88 165 GLN A C 1
ATOM 1340 O O . GLN A 1 165 ? 3.802 3.108 -6.559 1.00 85.88 165 GLN A O 1
ATOM 1345 N N . TYR A 1 166 ? 5.757 3.933 -5.834 1.00 91.44 166 TYR A N 1
ATOM 1346 C CA . TYR A 1 166 ? 6.452 2.664 -5.654 1.00 91.44 166 TYR A CA 1
ATOM 1347 C C . TYR A 1 166 ? 7.550 2.829 -4.598 1.00 91.44 166 TYR A C 1
ATOM 1349 O O . TYR A 1 166 ? 7.980 3.952 -4.320 1.00 91.44 166 TYR A O 1
ATOM 1357 N N . SER A 1 167 ? 8.009 1.724 -4.020 1.00 92.44 167 SER A N 1
ATOM 1358 C CA . SER A 1 167 ? 9.214 1.694 -3.191 1.00 92.44 167 SER A CA 1
ATOM 1359 C C . SER A 1 167 ? 10.368 0.974 -3.893 1.00 92.44 167 SER A C 1
ATOM 1361 O O . SER A 1 167 ? 10.159 0.246 -4.861 1.00 92.44 167 SER A O 1
ATOM 1363 N N . ASN A 1 168 ? 11.593 1.139 -3.386 1.00 92.94 168 ASN A N 1
ATOM 1364 C CA . ASN A 1 168 ? 12.760 0.426 -3.922 1.00 92.94 168 ASN A CA 1
ATOM 1365 C C . ASN A 1 168 ? 12.586 -1.094 -3.844 1.00 92.94 168 ASN A C 1
ATOM 1367 O O . ASN A 1 168 ? 12.879 -1.780 -4.814 1.00 92.94 168 ASN A O 1
ATOM 1371 N N . LYS A 1 169 ? 12.018 -1.597 -2.742 1.00 93.25 169 LYS A N 1
ATOM 1372 C CA . LYS A 1 169 ? 11.730 -3.024 -2.584 1.00 93.25 169 LYS A CA 1
ATOM 1373 C C . LYS A 1 169 ? 10.709 -3.515 -3.616 1.00 93.25 169 LYS A C 1
ATOM 1375 O O . LYS A 1 169 ? 10.930 -4.545 -4.234 1.00 93.25 169 LYS A O 1
ATOM 1380 N N . GLN A 1 170 ? 9.654 -2.741 -3.888 1.00 93.75 170 GLN A N 1
ATOM 1381 C CA . GLN A 1 170 ? 8.701 -3.078 -4.956 1.00 93.75 170 GLN A CA 1
ATOM 1382 C C . GLN A 1 170 ? 9.351 -3.068 -6.345 1.00 93.75 170 GLN A C 1
ATOM 1384 O O . GLN A 1 170 ? 9.013 -3.891 -7.189 1.00 93.75 170 GLN A O 1
ATOM 1389 N N . LEU A 1 171 ? 10.280 -2.141 -6.596 1.00 95.69 171 LEU A N 1
ATOM 1390 C CA . LEU A 1 171 ? 11.052 -2.110 -7.837 1.00 95.69 171 LEU A CA 1
ATOM 1391 C C . LEU A 1 171 ? 11.940 -3.355 -7.974 1.00 95.69 171 LEU A C 1
ATOM 1393 O O . LEU A 1 171 ? 11.963 -3.962 -9.036 1.00 95.69 171 LEU A O 1
ATOM 1397 N N . GLU A 1 172 ? 12.650 -3.741 -6.917 1.00 95.81 172 GLU A N 1
ATOM 1398 C CA . GLU A 1 172 ? 13.516 -4.927 -6.893 1.00 95.81 172 GLU A CA 1
ATOM 1399 C C . GLU A 1 172 ? 12.721 -6.227 -7.063 1.00 95.81 172 GLU A C 1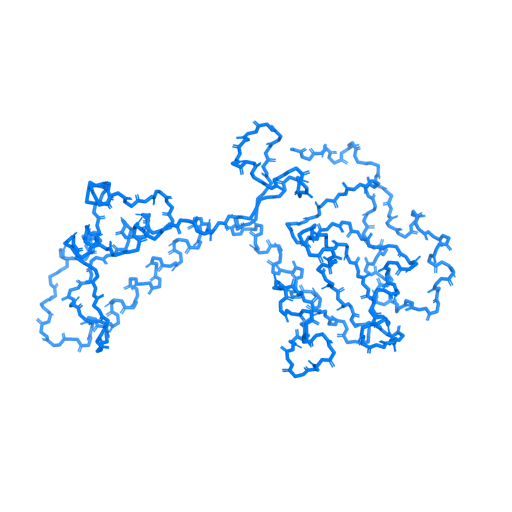
ATOM 1401 O O . GLU A 1 172 ? 13.098 -7.078 -7.867 1.00 95.81 172 GLU A O 1
ATOM 1406 N N . GLU A 1 173 ? 11.588 -6.360 -6.372 1.00 95.56 173 GLU A N 1
ATOM 1407 C CA . GLU A 1 173 ? 10.672 -7.493 -6.528 1.00 95.56 173 GLU A CA 1
ATOM 1408 C C . GLU A 1 173 ? 10.127 -7.574 -7.957 1.00 95.56 173 GLU A C 1
ATOM 1410 O O . GLU A 1 173 ? 10.149 -8.645 -8.562 1.00 95.56 173 GLU A O 1
ATOM 1415 N N . ALA A 1 174 ? 9.702 -6.446 -8.534 1.00 96.44 174 ALA A N 1
ATOM 1416 C CA . ALA A 1 174 ? 9.228 -6.407 -9.913 1.00 96.44 174 ALA A CA 1
ATOM 1417 C C . ALA A 1 174 ? 10.323 -6.827 -10.903 1.00 96.44 174 ALA A C 1
ATOM 1419 O O . ALA A 1 174 ? 10.041 -7.585 -11.830 1.00 96.44 174 ALA A O 1
ATOM 1420 N N . VAL A 1 175 ? 11.562 -6.358 -10.707 1.00 96.19 175 VAL A N 1
ATOM 1421 C CA . VAL A 1 175 ? 12.715 -6.746 -11.535 1.00 96.19 175 VAL A CA 1
ATOM 1422 C C . VAL A 1 175 ? 12.948 -8.254 -11.446 1.00 96.19 175 VAL A C 1
ATOM 1424 O O . VAL A 1 175 ? 12.988 -8.926 -12.471 1.00 96.19 175 VAL A O 1
ATOM 1427 N N . SER A 1 176 ? 12.992 -8.802 -10.230 1.00 95.94 176 SER A N 1
ATOM 1428 C CA . SER A 1 176 ? 13.194 -10.236 -9.986 1.00 95.94 176 SER A CA 1
ATOM 1429 C C . SER A 1 176 ? 12.113 -11.112 -10.635 1.00 95.94 176 SER A C 1
ATOM 1431 O O . SER A 1 176 ? 12.415 -12.101 -11.314 1.00 95.94 176 SER A O 1
ATOM 1433 N N . VAL A 1 177 ? 10.839 -10.736 -10.479 1.00 96.62 177 VAL A N 1
ATOM 1434 C CA . VAL A 1 177 ? 9.707 -11.460 -11.077 1.00 96.62 177 VAL A CA 1
ATOM 1435 C C . VAL A 1 177 ? 9.751 -11.380 -12.601 1.00 96.62 177 VAL A C 1
ATOM 1437 O O . VAL A 1 177 ? 9.529 -12.389 -13.272 1.00 96.62 177 VAL A O 1
ATOM 1440 N N . PHE A 1 178 ? 10.063 -10.211 -13.161 1.00 94.50 178 PHE A N 1
ATOM 1441 C CA . PHE A 1 178 ? 10.185 -10.047 -14.605 1.00 94.50 178 PHE A CA 1
ATOM 1442 C C . PHE A 1 178 ? 11.338 -10.882 -15.168 1.00 94.50 178 PHE A C 1
ATOM 1444 O O . PHE A 1 178 ? 11.130 -11.652 -16.100 1.00 94.50 178 PHE A O 1
ATOM 1451 N N . ASP A 1 179 ? 12.526 -10.823 -14.569 1.00 93.25 179 ASP A N 1
ATOM 1452 C CA . ASP A 1 179 ? 13.679 -11.608 -15.017 1.00 93.25 179 ASP A CA 1
ATOM 1453 C C . ASP A 1 179 ? 13.403 -13.121 -14.945 1.00 93.25 179 ASP A C 1
ATOM 1455 O O . ASP A 1 179 ? 13.804 -13.878 -15.839 1.00 93.25 179 ASP A O 1
ATOM 1459 N N . SER A 1 180 ? 12.656 -13.560 -13.925 1.00 93.12 180 SER A N 1
ATOM 1460 C CA . SER A 1 180 ? 12.177 -14.941 -13.784 1.00 93.12 180 SER A CA 1
ATOM 1461 C C . SER A 1 180 ? 11.197 -15.325 -14.895 1.00 93.12 180 SER A C 1
ATOM 1463 O O . SER A 1 180 ? 11.336 -16.394 -15.493 1.00 93.12 180 SER A O 1
ATOM 1465 N N . LEU A 1 181 ? 10.244 -14.447 -15.229 1.00 92.81 181 LEU A N 1
ATOM 1466 C CA . LEU A 1 181 ? 9.310 -14.640 -16.341 1.00 92.81 181 LEU A CA 1
ATOM 1467 C C . LEU A 1 181 ? 10.054 -14.771 -17.672 1.00 92.81 181 LEU A C 1
ATOM 1469 O O . LEU A 1 181 ? 9.809 -15.714 -18.423 1.00 92.81 181 LEU A O 1
ATOM 1473 N N . VAL A 1 182 ? 10.987 -13.861 -17.955 1.00 91.62 182 VAL A N 1
ATOM 1474 C CA . VAL A 1 182 ? 11.780 -13.909 -19.188 1.00 91.62 182 VAL A CA 1
ATOM 1475 C C . VAL A 1 182 ? 12.566 -15.225 -19.247 1.00 91.62 182 VAL A C 1
ATOM 1477 O O . VAL A 1 182 ? 12.603 -15.870 -20.290 1.00 91.62 182 VAL A O 1
ATOM 1480 N N . THR A 1 183 ? 13.112 -15.698 -18.122 1.00 90.00 183 THR A N 1
ATOM 1481 C CA . THR A 1 183 ? 13.860 -16.971 -18.052 1.00 90.00 183 THR A CA 1
ATOM 1482 C C . THR A 1 183 ? 12.961 -18.174 -18.306 1.00 90.00 183 THR A C 1
ATOM 1484 O O . THR A 1 183 ? 13.320 -19.097 -19.043 1.00 90.00 183 THR A O 1
ATOM 1487 N N . ALA A 1 184 ? 11.752 -18.151 -17.753 1.00 91.81 184 ALA A N 1
ATOM 1488 C CA . ALA A 1 184 ? 10.757 -19.178 -17.997 1.00 91.81 184 ALA A CA 1
ATOM 1489 C C . ALA A 1 184 ? 10.337 -19.223 -19.477 1.00 91.81 184 ALA A C 1
ATOM 1491 O O . ALA A 1 184 ? 10.207 -20.312 -20.033 1.00 91.81 184 ALA A O 1
ATOM 1492 N N . ILE A 1 185 ? 10.150 -18.077 -20.133 1.00 90.81 185 ILE A N 1
ATOM 1493 C CA . ILE A 1 185 ? 9.795 -18.039 -21.559 1.00 90.81 185 ILE A CA 1
ATOM 1494 C C . ILE A 1 185 ? 10.959 -18.555 -22.405 1.00 90.81 185 ILE A C 1
ATOM 1496 O O . ILE A 1 185 ? 10.786 -19.478 -23.196 1.00 90.81 185 ILE A O 1
ATOM 1500 N N . GLU A 1 186 ? 12.158 -18.013 -22.204 1.00 89.44 186 GLU A N 1
ATOM 1501 C CA . GLU A 1 186 ? 13.326 -18.352 -23.017 1.00 89.44 186 GLU A CA 1
ATOM 1502 C C . GLU A 1 186 ? 13.739 -19.824 -22.895 1.00 89.44 186 GLU A C 1
ATOM 1504 O O . GLU A 1 186 ? 14.130 -20.422 -23.892 1.00 89.44 186 GLU A O 1
ATOM 1509 N N . SER A 1 187 ? 13.589 -20.445 -21.718 1.00 88.94 187 SER A N 1
ATOM 1510 C CA . SER A 1 187 ? 13.873 -21.882 -21.535 1.00 88.94 187 SER A CA 1
ATOM 1511 C C . SER A 1 187 ? 12.948 -22.806 -22.335 1.00 88.94 187 SER A C 1
ATOM 1513 O O . SER A 1 187 ? 13.253 -23.983 -22.512 1.00 88.94 187 SER A O 1
ATOM 1515 N N . ARG A 1 188 ? 11.824 -22.286 -22.840 1.00 90.56 188 ARG A N 1
ATOM 1516 C CA . ARG A 1 188 ? 10.865 -23.012 -23.684 1.00 90.56 188 ARG A CA 1
ATOM 1517 C C . ARG A 1 188 ? 11.016 -22.684 -25.170 1.00 90.56 188 ARG A C 1
ATOM 1519 O O . ARG A 1 188 ? 10.231 -23.176 -25.977 1.00 90.56 188 ARG A O 1
ATOM 1526 N N . MET A 1 189 ? 11.994 -21.859 -25.548 1.00 87.62 189 MET A N 1
ATOM 1527 C CA . MET A 1 189 ? 12.226 -21.476 -26.938 1.00 87.62 189 MET A CA 1
ATOM 1528 C C . MET A 1 189 ? 13.385 -22.293 -27.531 1.00 87.62 189 MET A C 1
ATOM 1530 O O . MET A 1 189 ? 14.536 -22.055 -27.176 1.00 87.62 189 MET A O 1
ATOM 1534 N N . PRO A 1 190 ? 13.122 -23.206 -28.483 1.00 76.38 190 PRO A N 1
ATOM 1535 C CA . PRO A 1 190 ? 14.147 -24.093 -29.046 1.00 76.38 190 PRO A CA 1
ATOM 1536 C C . PRO A 1 190 ? 15.188 -23.371 -29.920 1.00 76.38 190 PRO A C 1
ATOM 1538 O O . PRO A 1 190 ? 16.211 -23.954 -30.255 1.00 76.38 190 PRO A O 1
ATOM 1541 N N . GLN A 1 191 ? 14.929 -22.110 -30.281 1.00 73.19 191 GLN A N 1
ATOM 1542 C CA . GLN A 1 191 ? 15.746 -21.310 -31.201 1.00 73.19 191 GLN A CA 1
ATOM 1543 C C . GLN A 1 191 ? 16.825 -20.463 -30.497 1.00 73.19 191 GLN A C 1
ATOM 1545 O O . GLN A 1 191 ? 17.600 -19.789 -31.172 1.00 73.19 191 GLN A O 1
ATOM 1550 N N . LEU A 1 192 ? 16.821 -20.396 -29.161 1.00 73.75 192 LEU A N 1
ATOM 1551 C CA . LEU A 1 192 ? 17.714 -19.510 -28.417 1.00 73.75 192 LEU A CA 1
ATOM 1552 C C . LEU A 1 192 ? 19.014 -20.233 -28.063 1.00 73.75 192 LEU A C 1
ATOM 1554 O O . LEU A 1 192 ? 19.027 -21.110 -27.203 1.00 73.75 192 LEU A O 1
ATOM 1558 N N . ASP A 1 193 ? 20.107 -19.820 -28.703 1.00 69.19 193 ASP A N 1
ATOM 1559 C CA . ASP A 1 193 ? 21.463 -20.266 -28.371 1.00 69.19 193 ASP A CA 1
ATOM 1560 C C . ASP A 1 193 ? 21.782 -19.913 -26.895 1.00 69.19 193 ASP A C 1
ATOM 1562 O O . ASP A 1 193 ? 21.372 -18.834 -26.434 1.00 69.19 193 ASP A O 1
ATOM 1566 N N . PRO A 1 194 ? 22.478 -20.761 -26.110 1.00 62.62 194 PRO A N 1
ATOM 1567 C CA . PRO A 1 194 ? 22.799 -20.496 -24.707 1.00 62.62 194 PRO A CA 1
ATOM 1568 C C . PRO A 1 194 ? 23.829 -19.379 -24.485 1.00 62.62 194 PRO A C 1
ATOM 1570 O O . PRO A 1 194 ? 24.566 -19.447 -23.505 1.00 62.62 194 PRO A O 1
ATOM 1573 N N . ASP A 1 195 ? 23.937 -18.370 -25.357 1.00 63.12 195 ASP A N 1
ATOM 1574 C CA . ASP A 1 195 ? 24.916 -17.299 -25.168 1.00 63.12 195 ASP A CA 1
ATOM 1575 C C . ASP A 1 195 ? 24.601 -16.493 -23.896 1.00 63.12 195 ASP A C 1
ATOM 1577 O O . ASP A 1 195 ? 23.728 -15.621 -23.846 1.00 63.12 195 ASP A O 1
ATOM 1581 N N . ILE A 1 196 ? 25.358 -16.816 -22.848 1.00 58.97 196 ILE A N 1
ATOM 1582 C CA . ILE A 1 196 ? 25.290 -16.256 -21.498 1.00 58.97 196 ILE A CA 1
ATOM 1583 C C . ILE A 1 196 ? 25.560 -14.742 -21.522 1.00 58.97 196 ILE A C 1
ATOM 1585 O O . ILE A 1 196 ? 25.087 -14.023 -20.643 1.00 58.97 196 ILE A O 1
ATOM 1589 N N . ARG A 1 197 ? 26.264 -14.213 -22.538 1.00 55.91 197 ARG A N 1
ATOM 1590 C CA . ARG A 1 197 ? 26.600 -12.778 -22.628 1.00 55.91 197 ARG A CA 1
ATOM 1591 C C . ARG A 1 197 ? 25.370 -11.886 -22.796 1.00 55.91 197 ARG A C 1
ATOM 1593 O O . ARG A 1 197 ? 25.396 -10.742 -22.349 1.00 55.91 197 ARG A O 1
ATOM 1600 N N . ALA A 1 198 ? 24.284 -12.411 -23.366 1.00 59.31 198 ALA A N 1
ATOM 1601 C CA . ALA A 1 198 ? 23.018 -11.692 -23.514 1.00 59.31 198 ALA A CA 1
ATOM 1602 C C . ALA A 1 198 ? 22.254 -11.512 -22.185 1.00 59.31 198 ALA A C 1
ATOM 1604 O O . ALA A 1 198 ? 21.316 -10.722 -22.126 1.00 59.31 198 ALA A O 1
ATOM 1605 N N . LEU A 1 199 ? 22.647 -12.205 -21.107 1.00 62.28 199 LEU A N 1
ATOM 1606 C CA . LEU A 1 199 ? 21.945 -12.150 -19.818 1.00 62.28 199 LEU A CA 1
ATOM 1607 C C . LEU A 1 199 ? 22.222 -10.869 -19.015 1.00 62.28 199 LEU A C 1
ATOM 1609 O O . LEU A 1 199 ? 21.444 -10.546 -18.124 1.00 62.28 199 LEU A O 1
ATOM 1613 N N . ASN A 1 200 ? 23.289 -10.129 -19.340 1.00 68.75 200 ASN A N 1
ATOM 1614 C CA . ASN A 1 200 ? 23.723 -8.946 -18.582 1.00 68.75 200 ASN A CA 1
ATOM 1615 C C . ASN A 1 200 ? 23.358 -7.607 -19.245 1.00 68.75 200 ASN A C 1
ATOM 1617 O O . ASN A 1 200 ? 23.770 -6.552 -18.764 1.00 68.75 200 ASN A O 1
ATOM 1621 N N . VAL A 1 201 ? 22.618 -7.628 -20.357 1.00 82.06 201 VAL A N 1
ATOM 1622 C CA . VAL A 1 201 ? 22.175 -6.404 -21.033 1.00 82.06 201 VAL A CA 1
ATOM 1623 C C . VAL A 1 201 ? 20.855 -5.957 -20.417 1.00 82.06 201 VAL A C 1
ATOM 1625 O O . VAL A 1 201 ? 19.862 -6.682 -20.464 1.00 82.06 201 VAL A O 1
ATOM 1628 N N . THR A 1 202 ? 20.840 -4.764 -19.828 1.00 89.31 202 THR A N 1
ATOM 1629 C CA . THR A 1 202 ? 19.608 -4.137 -19.339 1.00 89.31 202 THR A CA 1
ATOM 1630 C C . THR A 1 202 ? 18.722 -3.744 -20.512 1.00 89.31 202 THR A C 1
ATOM 1632 O O . THR A 1 202 ? 19.232 -3.329 -21.550 1.00 89.31 202 THR A O 1
ATOM 1635 N N . MET A 1 203 ? 17.403 -3.812 -20.346 1.00 90.75 203 MET A N 1
ATOM 1636 C CA . MET A 1 203 ? 16.454 -3.542 -21.431 1.00 90.75 203 MET A CA 1
ATOM 1637 C C . MET A 1 203 ? 16.631 -2.151 -22.060 1.00 90.75 203 MET A C 1
ATOM 1639 O O . MET A 1 203 ? 16.536 -2.025 -23.279 1.00 90.75 203 MET A O 1
ATOM 1643 N N . PHE A 1 204 ? 16.916 -1.127 -21.249 1.00 93.00 204 PHE A N 1
ATOM 1644 C CA . PHE A 1 204 ? 17.247 0.215 -21.728 1.00 93.00 204 PHE A CA 1
ATOM 1645 C C . PHE A 1 204 ? 18.329 0.878 -20.881 1.00 93.00 204 PHE A C 1
ATOM 1647 O O . PHE A 1 204 ? 18.335 0.758 -19.656 1.00 93.00 204 PHE A O 1
ATOM 1654 N N . ASP A 1 205 ? 19.202 1.649 -21.525 1.00 92.06 205 ASP A N 1
ATOM 1655 C CA . ASP A 1 205 ? 20.124 2.539 -20.828 1.00 92.06 205 ASP A CA 1
ATOM 1656 C C . ASP A 1 205 ? 19.456 3.871 -20.430 1.00 92.06 205 ASP A C 1
ATOM 1658 O O . ASP A 1 205 ? 18.315 4.195 -20.777 1.00 92.06 205 ASP A O 1
ATOM 1662 N N . GLN A 1 206 ? 20.184 4.662 -19.641 1.00 92.75 206 GLN A N 1
ATOM 1663 C CA . GLN A 1 206 ? 19.707 5.965 -19.187 1.00 92.75 206 GLN A CA 1
ATOM 1664 C C . GLN A 1 206 ? 19.536 6.964 -20.344 1.00 92.75 206 GLN A C 1
ATOM 1666 O O . GLN A 1 206 ? 18.638 7.809 -20.285 1.00 92.75 206 GLN A O 1
ATOM 1671 N N . GLU A 1 207 ? 20.386 6.897 -21.367 1.00 92.81 207 GLU A N 1
ATOM 1672 C CA . GLU A 1 207 ? 20.390 7.841 -22.487 1.00 92.81 207 GLU A CA 1
ATOM 1673 C C . GLU A 1 207 ? 19.147 7.671 -23.363 1.00 92.81 207 GLU A C 1
ATOM 1675 O O . GLU A 1 207 ? 18.477 8.655 -23.682 1.00 92.81 207 GLU A O 1
ATOM 1680 N N . THR A 1 208 ? 18.769 6.426 -23.648 1.00 91.62 208 THR A N 1
ATOM 1681 C CA . THR A 1 208 ? 17.583 6.061 -24.424 1.00 91.62 208 THR A CA 1
ATOM 1682 C C . THR A 1 208 ? 16.314 6.584 -23.758 1.00 91.62 208 THR A C 1
ATOM 1684 O O . THR A 1 208 ? 15.505 7.261 -24.392 1.00 91.62 208 THR A O 1
ATOM 1687 N N . LEU A 1 209 ? 16.150 6.344 -22.453 1.00 92.00 209 LEU A N 1
ATOM 1688 C CA . LEU A 1 209 ? 14.966 6.793 -21.709 1.00 92.00 209 LEU A CA 1
ATOM 1689 C C . LEU A 1 209 ? 14.908 8.316 -21.562 1.00 92.00 209 LEU A C 1
ATOM 1691 O O . LEU A 1 209 ? 13.827 8.905 -21.616 1.00 92.00 209 LEU A O 1
ATOM 1695 N N . THR A 1 210 ? 16.065 8.962 -21.398 1.00 91.75 210 THR A N 1
ATOM 1696 C CA . THR A 1 210 ? 16.150 10.427 -21.322 1.00 91.75 210 THR A CA 1
ATOM 1697 C C . THR A 1 210 ? 15.802 11.060 -22.669 1.00 91.75 210 THR A C 1
ATOM 1699 O O . THR A 1 210 ? 15.008 11.999 -22.710 1.00 91.75 210 THR A O 1
ATOM 1702 N N . SER A 1 211 ? 16.324 10.518 -23.771 1.00 90.38 211 SER A N 1
ATOM 1703 C CA . SER A 1 211 ? 16.035 10.982 -25.136 1.00 90.38 211 SER A CA 1
ATOM 1704 C C . SER A 1 211 ? 14.561 10.804 -25.496 1.00 90.38 211 SER A C 1
ATOM 1706 O O . SER A 1 211 ? 13.956 11.684 -26.108 1.00 90.38 211 SER A O 1
ATOM 1708 N N . ALA A 1 212 ? 13.947 9.720 -25.018 1.00 88.69 212 ALA A N 1
ATOM 1709 C CA . ALA A 1 212 ? 12.513 9.483 -25.130 1.00 88.69 212 ALA A CA 1
ATOM 1710 C C . ALA A 1 212 ? 11.657 10.317 -24.159 1.00 88.69 212 ALA A C 1
ATOM 1712 O O . ALA A 1 212 ? 10.441 10.161 -24.142 1.00 88.69 212 ALA A O 1
ATOM 1713 N N . LYS A 1 213 ? 12.252 11.206 -23.350 1.00 88.94 213 LYS A N 1
ATOM 1714 C CA . LYS A 1 213 ? 11.553 12.085 -22.392 1.00 88.94 213 LYS A CA 1
ATOM 1715 C C . LYS A 1 213 ? 10.724 11.328 -21.341 1.00 88.94 213 LYS A C 1
ATOM 1717 O O . LYS A 1 213 ? 9.725 11.847 -20.840 1.00 88.94 213 LYS A O 1
ATOM 1722 N N . ILE A 1 214 ? 11.146 10.118 -20.967 1.00 87.50 214 ILE A N 1
ATOM 1723 C CA . ILE A 1 214 ? 10.498 9.336 -19.907 1.00 87.50 214 ILE A CA 1
ATOM 1724 C C . ILE A 1 214 ? 10.754 10.030 -18.557 1.00 87.50 214 ILE A C 1
ATOM 1726 O O . ILE A 1 214 ? 11.912 10.268 -18.201 1.00 87.50 214 ILE A O 1
ATOM 1730 N N . PRO A 1 215 ? 9.711 10.377 -17.778 1.00 87.25 215 PRO A N 1
ATOM 1731 C CA . PRO A 1 215 ? 9.893 11.005 -16.477 1.00 87.25 215 PRO A CA 1
ATOM 1732 C C . PRO A 1 215 ? 10.532 10.028 -15.490 1.00 87.25 215 PRO A C 1
ATOM 1734 O O . PRO A 1 215 ? 10.220 8.838 -15.491 1.00 87.25 215 PRO A O 1
ATOM 1737 N N . ARG A 1 216 ? 11.384 10.547 -14.597 1.00 87.31 216 ARG A N 1
ATOM 1738 C CA . ARG A 1 216 ? 11.954 9.766 -13.490 1.00 87.31 216 ARG A CA 1
ATOM 1739 C C . ARG A 1 216 ? 10.839 9.138 -12.647 1.00 87.31 216 ARG A C 1
ATOM 1741 O O . ARG A 1 216 ? 9.833 9.783 -12.358 1.00 87.31 216 ARG A O 1
ATOM 1748 N N . GLY A 1 217 ? 11.039 7.887 -12.243 1.00 89.38 217 GLY A N 1
ATOM 1749 C CA . GLY A 1 217 ? 10.067 7.090 -11.497 1.00 89.38 217 GLY A CA 1
ATOM 1750 C C . GLY A 1 217 ? 10.147 5.617 -11.884 1.00 89.38 217 GLY A C 1
ATOM 1751 O O . GLY A 1 217 ? 11.113 5.192 -12.514 1.00 89.38 217 GLY A O 1
ATOM 1752 N N . PHE A 1 218 ? 9.117 4.836 -11.550 1.00 91.94 218 PHE A N 1
ATOM 1753 C CA . PHE A 1 218 ? 9.113 3.388 -11.787 1.00 91.94 218 PHE A CA 1
ATOM 1754 C C . PHE A 1 218 ? 9.361 3.042 -13.259 1.00 91.94 218 PHE A C 1
ATOM 1756 O O . PHE A 1 218 ? 10.247 2.254 -13.564 1.00 91.94 218 PHE A O 1
ATOM 1763 N N . VAL A 1 219 ? 8.642 3.697 -14.175 1.00 90.50 219 VAL A N 1
ATOM 1764 C CA . VAL A 1 219 ? 8.757 3.480 -15.630 1.00 90.50 219 VAL A CA 1
ATOM 1765 C C . VAL A 1 219 ? 10.119 3.869 -16.210 1.00 90.50 219 VAL A C 1
ATOM 1767 O O . VAL A 1 219 ? 10.436 3.470 -17.322 1.00 90.50 219 VAL A O 1
ATOM 1770 N N . PHE A 1 220 ? 10.926 4.632 -15.471 1.00 92.31 220 PHE A N 1
ATOM 1771 C CA . PHE A 1 220 ? 12.301 4.959 -15.837 1.00 92.31 220 PHE A CA 1
ATOM 1772 C C . PHE A 1 220 ? 13.293 3.976 -15.212 1.00 92.31 220 PHE A C 1
ATOM 1774 O O . PHE A 1 220 ? 14.225 3.526 -15.865 1.00 92.31 220 PHE A O 1
ATOM 1781 N N . GLU A 1 221 ? 13.120 3.649 -13.932 1.00 95.19 221 GLU A N 1
ATOM 1782 C CA . GLU A 1 221 ? 14.080 2.832 -13.186 1.00 95.19 221 GLU A CA 1
ATOM 1783 C C . GLU A 1 221 ? 13.934 1.331 -13.465 1.00 95.19 221 GLU A C 1
ATOM 1785 O O . GLU A 1 221 ? 14.934 0.624 -13.516 1.00 95.19 221 GLU A O 1
ATOM 1790 N N . PHE A 1 222 ? 12.715 0.838 -13.685 1.00 95.75 222 PHE A N 1
ATOM 1791 C CA . PHE A 1 222 ? 12.436 -0.568 -13.994 1.00 95.75 222 PHE A CA 1
ATOM 1792 C C . PHE A 1 222 ? 13.142 -1.064 -15.269 1.00 95.75 222 PHE A C 1
ATOM 1794 O O . PHE A 1 222 ? 13.952 -1.988 -15.160 1.00 95.75 222 PHE A O 1
ATOM 1801 N N . PRO A 1 223 ? 12.948 -0.444 -16.453 1.00 94.00 223 PRO A N 1
ATOM 1802 C CA . PRO A 1 223 ? 13.623 -0.870 -17.684 1.00 94.00 223 PRO A CA 1
ATOM 1803 C C . PRO A 1 223 ? 15.158 -0.817 -17.629 1.00 94.00 223 PRO A C 1
ATOM 1805 O O . PRO A 1 223 ? 15.828 -1.515 -18.385 1.00 94.00 223 PRO A O 1
ATOM 1808 N N . ARG A 1 224 ? 15.725 0.000 -16.733 1.00 94.44 224 ARG A N 1
ATOM 1809 C CA . ARG A 1 224 ? 17.179 0.105 -16.521 1.00 94.44 224 ARG A CA 1
ATOM 1810 C C . ARG A 1 224 ? 17.758 -1.023 -15.682 1.00 94.44 224 ARG A C 1
ATOM 1812 O O . ARG A 1 224 ? 18.974 -1.106 -15.550 1.00 94.44 224 ARG A O 1
ATOM 1819 N N . LYS A 1 225 ? 16.907 -1.823 -15.044 1.00 94.50 225 LYS A N 1
ATOM 1820 C CA . LYS A 1 225 ? 17.315 -2.872 -14.107 1.00 94.50 225 LYS A CA 1
ATOM 1821 C C . LYS A 1 225 ? 16.960 -4.269 -14.588 1.00 94.50 225 LYS A C 1
ATOM 1823 O O . LYS A 1 225 ? 17.686 -5.195 -14.258 1.00 94.50 225 LYS A O 1
ATOM 1828 N N . VAL A 1 226 ? 15.878 -4.416 -15.348 1.00 93.94 226 VAL A N 1
ATOM 1829 C CA . VAL A 1 226 ? 15.500 -5.706 -15.935 1.00 93.94 226 VAL A CA 1
ATOM 1830 C C . VAL A 1 226 ? 16.399 -6.082 -17.099 1.00 93.94 226 VAL A C 1
ATOM 1832 O O . VAL A 1 226 ? 16.863 -5.214 -17.850 1.00 93.94 226 VAL A O 1
ATOM 1835 N N . ARG A 1 227 ? 16.590 -7.385 -17.293 1.00 90.62 227 ARG A N 1
ATOM 1836 C CA . ARG A 1 227 ? 17.317 -7.906 -18.450 1.00 90.62 227 ARG A CA 1
ATOM 1837 C C . ARG A 1 227 ? 16.516 -7.735 -19.736 1.00 90.62 227 ARG A C 1
ATOM 1839 O O . ARG A 1 227 ? 15.287 -7.811 -19.739 1.00 90.62 227 ARG A O 1
ATOM 1846 N N . GLN A 1 228 ? 17.216 -7.557 -20.847 1.00 90.69 228 GLN A N 1
ATOM 1847 C CA . GLN A 1 228 ? 16.604 -7.510 -22.164 1.00 90.69 228 GLN A CA 1
ATOM 1848 C C . GLN A 1 228 ? 16.082 -8.905 -22.557 1.00 90.69 228 GLN A C 1
ATOM 1850 O O . GLN A 1 228 ? 16.863 -9.859 -22.610 1.00 90.69 228 GLN A O 1
ATOM 1855 N N . PRO A 1 229 ? 14.778 -9.058 -22.851 1.00 91.12 229 PRO A N 1
ATOM 1856 C CA . PRO A 1 229 ? 14.252 -10.311 -23.379 1.00 91.12 229 PRO A CA 1
ATOM 1857 C C . PRO A 1 229 ? 14.819 -10.626 -24.765 1.00 91.12 229 PRO A C 1
ATOM 1859 O O . PRO A 1 229 ? 14.911 -9.741 -25.616 1.00 91.12 229 PRO A O 1
ATOM 1862 N N . ARG A 1 230 ? 15.120 -11.901 -25.035 1.00 88.44 230 ARG A N 1
ATOM 1863 C CA . ARG A 1 230 ? 15.561 -12.366 -26.368 1.00 88.44 230 ARG A CA 1
ATOM 1864 C C . ARG A 1 230 ? 14.409 -12.718 -27.312 1.00 88.44 230 ARG A C 1
ATOM 1866 O O . ARG A 1 230 ? 14.621 -13.217 -28.414 1.00 88.44 230 ARG A O 1
ATOM 1873 N N . PHE A 1 231 ? 13.180 -12.458 -26.886 1.00 88.50 231 PHE A N 1
ATOM 1874 C CA . PHE A 1 231 ? 11.977 -12.589 -27.695 1.00 88.50 231 PHE A CA 1
ATOM 1875 C C . PHE A 1 231 ? 11.338 -11.220 -27.912 1.00 88.50 231 PHE A C 1
ATOM 1877 O O . PHE A 1 231 ? 11.446 -10.320 -27.084 1.00 88.50 231 PHE A O 1
ATOM 1884 N N . ARG A 1 232 ? 10.629 -11.077 -29.033 1.00 89.25 232 ARG A N 1
ATOM 1885 C CA . ARG A 1 232 ? 9.915 -9.840 -29.367 1.00 89.25 232 ARG A CA 1
ATOM 1886 C C . ARG A 1 232 ? 8.495 -9.798 -28.811 1.00 89.25 232 ARG A C 1
ATOM 1888 O O . ARG A 1 232 ? 7.998 -8.715 -28.542 1.00 89.25 232 ARG A O 1
ATOM 1895 N N . PHE A 1 233 ? 7.838 -10.942 -28.653 1.00 90.19 233 PHE A N 1
ATOM 1896 C CA . PHE A 1 233 ? 6.421 -11.013 -28.298 1.00 90.19 233 PHE A CA 1
ATOM 1897 C C . PHE A 1 233 ? 6.233 -11.823 -27.019 1.00 90.19 233 PHE A C 1
ATOM 1899 O O . PHE A 1 233 ? 6.745 -12.936 -26.924 1.00 90.19 233 PHE A O 1
ATOM 1906 N N . ILE A 1 234 ? 5.497 -11.263 -26.057 1.00 88.50 234 ILE A N 1
ATOM 1907 C CA . ILE A 1 234 ? 5.075 -11.967 -24.835 1.00 88.50 234 ILE A CA 1
ATOM 1908 C C . ILE A 1 234 ? 3.798 -12.768 -25.127 1.00 88.50 234 ILE A C 1
ATOM 1910 O O . ILE A 1 234 ? 3.648 -13.898 -24.672 1.00 88.50 234 ILE A O 1
ATOM 1914 N N . ALA A 1 235 ? 2.885 -12.183 -25.907 1.00 86.81 235 ALA A N 1
ATOM 1915 C CA . ALA A 1 235 ? 1.615 -12.771 -26.324 1.00 86.81 235 ALA A CA 1
ATOM 1916 C C . ALA A 1 235 ? 1.150 -12.136 -27.654 1.00 86.81 235 ALA A C 1
ATOM 1918 O O . ALA A 1 235 ? 1.706 -11.111 -28.066 1.00 86.81 235 ALA A O 1
ATOM 1919 N N . PRO A 1 236 ? 0.134 -12.689 -28.344 1.00 89.25 236 PRO A N 1
ATOM 1920 C CA . PRO A 1 236 ? -0.466 -12.033 -29.504 1.00 89.25 236 PRO A CA 1
ATOM 1921 C C . PRO A 1 236 ? -0.935 -10.610 -29.163 1.00 89.25 236 PRO A C 1
ATOM 1923 O O . PRO A 1 236 ? -1.739 -10.419 -28.256 1.00 89.25 236 PRO A O 1
ATOM 1926 N N . GLY A 1 237 ? -0.413 -9.609 -29.877 1.00 87.94 237 GLY A N 1
ATOM 1927 C CA . GLY A 1 237 ? -0.717 -8.193 -29.632 1.00 87.94 237 GLY A CA 1
ATOM 1928 C C . GLY A 1 237 ? 0.051 -7.539 -28.474 1.00 87.94 237 GLY A C 1
ATOM 1929 O O . GLY A 1 237 ? -0.189 -6.367 -28.204 1.00 87.94 237 GLY A O 1
ATOM 1930 N N . LEU A 1 238 ? 0.973 -8.255 -27.816 1.00 88.56 238 LEU A N 1
ATOM 1931 C CA . LEU A 1 238 ? 1.819 -7.724 -26.744 1.00 88.56 238 LEU A CA 1
ATOM 1932 C C . LEU A 1 238 ? 3.300 -7.959 -27.058 1.00 88.56 238 LEU A C 1
ATOM 1934 O O . LEU A 1 238 ? 3.814 -9.075 -26.921 1.00 88.56 238 LEU A O 1
ATOM 1938 N N . ASP A 1 239 ? 3.987 -6.899 -27.472 1.00 90.75 239 ASP A N 1
ATOM 1939 C CA . ASP A 1 239 ? 5.408 -6.904 -27.781 1.00 90.75 239 ASP A CA 1
ATOM 1940 C C . ASP A 1 239 ? 6.268 -6.282 -26.675 1.00 90.75 239 ASP A C 1
ATOM 1942 O O . ASP A 1 239 ? 5.838 -5.473 -25.853 1.00 90.75 239 ASP A O 1
ATOM 1946 N N . VAL A 1 240 ? 7.521 -6.720 -26.642 1.00 91.12 240 VAL A N 1
ATOM 1947 C CA . VAL A 1 240 ? 8.564 -6.165 -25.790 1.00 91.12 240 VAL A CA 1
ATOM 1948 C C . VAL A 1 240 ? 8.955 -4.806 -26.359 1.00 91.12 240 VAL A C 1
ATOM 1950 O O . VAL A 1 240 ? 9.254 -4.682 -27.549 1.00 91.12 240 VAL A O 1
ATOM 1953 N N . ALA A 1 241 ? 8.961 -3.782 -25.506 1.00 89.62 241 ALA A N 1
ATOM 1954 C CA . ALA A 1 241 ? 9.276 -2.429 -25.937 1.00 89.62 241 ALA A CA 1
ATOM 1955 C C . ALA A 1 241 ? 10.682 -2.345 -26.560 1.00 89.62 241 ALA A C 1
ATOM 1957 O O . ALA A 1 241 ? 11.631 -2.980 -26.102 1.00 89.62 241 ALA A O 1
ATOM 1958 N N . THR A 1 242 ? 10.814 -1.514 -27.590 1.00 88.31 242 THR A N 1
ATOM 1959 C CA . THR A 1 242 ? 12.067 -1.227 -28.298 1.00 88.31 242 THR A CA 1
ATOM 1960 C C . THR A 1 242 ? 12.427 0.251 -28.135 1.00 88.31 242 THR A C 1
ATOM 1962 O O . THR A 1 242 ? 11.547 1.057 -27.817 1.00 88.31 242 THR A O 1
ATOM 1965 N N . PRO A 1 243 ? 13.683 0.664 -28.398 1.00 86.75 243 PRO A N 1
ATOM 1966 C CA . PRO A 1 243 ? 14.060 2.079 -28.315 1.00 86.75 243 PRO A CA 1
ATOM 1967 C C . PRO A 1 243 ? 13.173 2.973 -29.193 1.00 86.75 243 PRO A C 1
ATOM 1969 O O . PRO A 1 243 ? 12.775 4.070 -28.794 1.00 86.75 243 PRO A O 1
ATOM 1972 N N . GLN A 1 244 ? 12.778 2.457 -30.361 1.00 86.62 244 GLN A N 1
ATOM 1973 C CA . GLN A 1 244 ? 11.885 3.148 -31.281 1.00 86.62 244 GLN A CA 1
ATOM 1974 C C . GLN A 1 244 ? 10.453 3.255 -30.742 1.00 86.62 244 GLN A C 1
ATOM 1976 O O . GLN A 1 244 ? 9.846 4.321 -30.848 1.00 86.62 244 GLN A O 1
ATOM 1981 N N . SER A 1 245 ? 9.902 2.180 -30.164 1.00 87.44 245 SER A N 1
ATOM 1982 C CA . SER A 1 245 ? 8.525 2.198 -29.650 1.00 87.44 245 SER A CA 1
ATOM 1983 C C . SER A 1 245 ? 8.383 3.067 -28.401 1.00 87.44 245 SER A C 1
ATOM 1985 O O . SER A 1 245 ? 7.373 3.750 -28.256 1.00 87.44 245 SER A O 1
ATOM 1987 N N . ILE A 1 246 ? 9.407 3.113 -27.540 1.00 86.69 246 ILE A N 1
ATOM 1988 C CA . ILE A 1 246 ? 9.448 4.020 -26.384 1.00 86.69 246 ILE A CA 1
ATOM 1989 C C . ILE A 1 246 ? 9.516 5.485 -26.829 1.00 86.69 246 ILE A C 1
ATOM 1991 O O . ILE A 1 246 ? 8.794 6.321 -26.287 1.00 86.69 246 ILE A O 1
ATOM 1995 N N . SER A 1 247 ? 10.335 5.794 -27.836 1.00 85.62 247 SER A N 1
ATOM 1996 C CA . SER A 1 247 ? 10.463 7.162 -28.360 1.00 85.62 247 SER A CA 1
ATOM 1997 C C . SER A 1 247 ? 9.179 7.658 -29.036 1.00 85.62 247 SER A C 1
ATOM 1999 O O . SER A 1 247 ? 8.866 8.844 -28.972 1.00 85.62 247 SER A O 1
ATOM 2001 N N . ASN A 1 248 ? 8.413 6.747 -29.643 1.00 85.06 248 ASN A N 1
ATOM 2002 C CA . ASN A 1 248 ? 7.1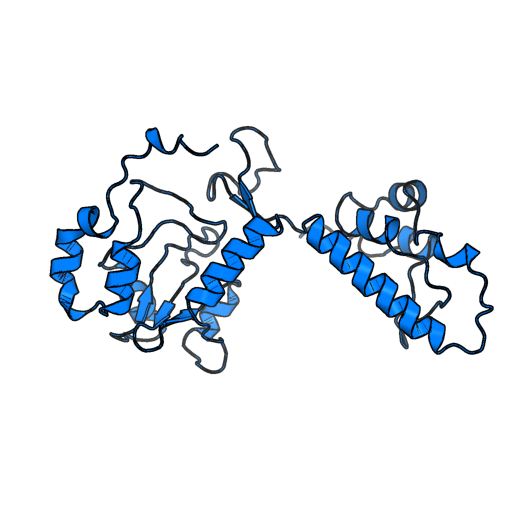73 7.043 -30.364 1.00 85.06 248 ASN A CA 1
ATOM 2003 C C . ASN A 1 248 ? 5.903 6.777 -29.540 1.00 85.06 248 ASN A C 1
ATOM 2005 O O . ASN A 1 248 ? 4.829 6.584 -30.115 1.00 85.06 248 ASN A O 1
ATOM 2009 N N . GLN A 1 249 ? 5.995 6.716 -28.210 1.00 78.25 249 GLN A N 1
ATOM 2010 C CA . GLN A 1 249 ? 4.830 6.371 -27.403 1.00 78.25 249 GLN A CA 1
ATOM 2011 C C . GLN A 1 249 ? 3.738 7.475 -27.504 1.00 78.25 249 GLN A C 1
ATOM 2013 O O . GLN A 1 249 ? 4.056 8.669 -27.436 1.00 78.25 249 GLN A O 1
ATOM 2018 N N . PRO A 1 250 ? 2.447 7.110 -27.652 1.00 77.00 250 PRO A N 1
ATOM 2019 C CA . PRO A 1 250 ? 1.359 8.061 -27.934 1.00 77.00 250 PRO A CA 1
ATOM 2020 C C . PRO A 1 250 ? 0.780 8.776 -26.696 1.00 77.00 250 PRO A C 1
ATOM 2022 O O . PRO A 1 250 ? 0.083 9.781 -26.810 1.00 77.00 250 PRO A O 1
ATOM 2025 N N . PHE A 1 251 ? 1.059 8.268 -25.504 1.00 71.50 251 PHE A N 1
ATOM 2026 C CA . PHE A 1 251 ? 0.577 8.722 -24.202 1.00 71.50 251 PHE A CA 1
ATOM 2027 C C . PHE A 1 251 ? 1.335 9.927 -23.606 1.00 71.50 251 PHE A C 1
ATOM 2029 O O . PHE A 1 251 ? 0.834 10.529 -22.661 1.00 71.50 251 PHE A O 1
ATOM 2036 N N . PHE A 1 252 ? 2.508 10.326 -24.121 1.00 69.00 252 PHE A N 1
ATOM 2037 C CA . PHE A 1 252 ? 3.249 11.496 -23.604 1.00 69.00 252 PHE A CA 1
ATOM 2038 C C . PHE A 1 252 ? 2.498 12.810 -23.801 1.00 69.00 252 PHE A C 1
ATOM 2040 O O . PHE A 1 252 ? 2.661 13.735 -23.010 1.00 69.00 252 PHE A O 1
ATOM 2047 N N . ASN A 1 253 ? 1.681 12.875 -24.850 1.00 63.75 253 ASN A N 1
ATOM 2048 C CA . ASN A 1 253 ? 0.923 14.064 -25.219 1.00 63.75 253 ASN A CA 1
ATOM 2049 C C . ASN A 1 253 ? -0.525 14.016 -24.719 1.00 63.75 253 ASN A C 1
ATOM 2051 O O . ASN A 1 253 ? -1.306 14.913 -25.037 1.00 63.75 253 ASN A O 1
ATOM 2055 N N . LEU A 1 254 ? -0.899 12.996 -23.938 1.00 61.53 254 LEU A N 1
ATOM 2056 C CA . LEU A 1 254 ? -2.176 13.024 -23.244 1.00 61.53 254 LEU A CA 1
ATOM 2057 C C . LEU A 1 254 ? -2.076 14.075 -22.141 1.00 61.53 254 LEU A C 1
ATOM 2059 O O . LEU A 1 254 ? -1.345 13.921 -21.162 1.00 61.53 254 LEU A O 1
ATOM 2063 N N . VAL A 1 255 ? -2.781 15.182 -22.362 1.00 45.16 255 VAL A N 1
ATOM 2064 C CA . VAL A 1 255 ? -2.930 16.284 -21.413 1.00 45.16 255 VAL A CA 1
ATOM 2065 C C . VAL A 1 255 ? -3.252 15.699 -20.038 1.00 45.16 255 VAL A C 1
ATOM 2067 O O . VAL A 1 255 ? -4.152 14.870 -19.912 1.00 45.16 255 VAL A O 1
ATOM 2070 N N . ARG A 1 256 ? -2.493 16.115 -19.017 1.00 46.09 256 ARG A N 1
ATOM 2071 C CA . ARG A 1 256 ? -2.794 15.805 -17.614 1.00 46.09 256 ARG A CA 1
ATOM 2072 C C . ARG A 1 256 ? -4.187 16.363 -17.296 1.00 46.09 256 ARG A C 1
ATOM 2074 O O . ARG A 1 256 ? -4.306 17.568 -17.088 1.00 46.09 256 ARG A O 1
ATOM 2081 N N . LEU A 1 257 ? -5.208 15.507 -17.335 1.00 35.47 257 LEU A N 1
ATOM 2082 C CA . LEU A 1 257 ? -6.546 15.789 -16.809 1.00 35.47 257 LEU A CA 1
ATOM 2083 C C . LEU A 1 257 ? -6.509 15.847 -15.277 1.00 35.47 257 LEU A C 1
ATOM 2085 O O . LEU A 1 257 ? -5.761 15.041 -14.672 1.00 35.47 257 LEU A O 1
#

pLDDT: mean 79.59, std 14.28, range [35.47, 96.62]

Sequence (257 aa):
MGHAPEDLHLVTWYEFHVQNVNKASGELSKELLGFLKGAYDLGGVHHFHYYASGLLYPGDDMFAFLDQICGYKEHQVNIYDGYHRRLKSRKLRRSDQHTNTAIMCMSIHDTDGLCQPDRINWLPLEDILAAWLDMLRVGKVKAEPPGVGSIRYYSNKFDPWILLQYSNKQLEEAVSVFDSLVTAIESRMPQLDPDIRALNVTMFDQETLTSAKIPRGFVFEFPRKVRQPRFRFIAPGLDVATPQSISNQPFFNLVRL

Organism: NCBI:txid1447943

Secondary structure (DSSP, 8-state):
-PPPGGGS--EEHHHHTHHHHHHTTTTS-HHHHHHHHTSEE--SS-EEETTEEEEPPTTHHHHTTTHHHH---TTEEE-EE-EETTTTEE---EEETTTTEE----SSTHHHHTT-TTTS--EEHHHHHHHHHHHHHTTSEEEPPTT-----SSGGGSTTEEE-S--HHHHHHHHHHHHHHHHHHHTT-TT----GGGGG-BS--HHHHHHTTPPSSHHHHTTTTSBPPS-SEEETTEEPP-HHHHHT-GGGGS---